Protein 6IFB (pdb70)

Organism: NCBI:txid885318

Secondary structure (P-SEA, 3-state):
ccccccccccccccccccccccbbbbbbbccccccccbbbbbcccbbbbbccccccccccccccbbbbcccccccccbbbbbcccccbbbbbbccccccccccccccbbbbbcccccccccccccc/cccccccccbbbbbccccccccccccccccccccccccccccccccbbbbbcccbbbbbccccccccccccccbbbbcccccccccbbbbbcccccbbbbbcccccccccccccccbbbbbcccccccccccccc

Sequence (261 aa):
EAHTLVTPEGNVIDIQGASQENGANAIIYPRHGGENQLFFIDKQIGWIISVFSRKALTVKENMHHDIVQSDYCCSSLSRQQWIFEDNPDGTTIIRCYENPELVLSVTGNIDKVCLSPFTREAHQLWRIEVPRGSHMSNEAHTLVTPEGNVIDIQGASQENGANAIIYPRHGGENQLFFIDKQIGWIISVFSRKALTVKENMHDIVQSDYCCSLSSRQQWIFEDNPDGTTIIRCYENPELVLSVTGNIDKVCLSPFTREAHQLWRIE

Nearest PDB structures (foldseek):
  6ifb-assembly1_B  TM=1.007E+00  e=1.413E-26  Entamoeba histolytica HM-1:IMSS
  6ifa-assembly2_C  TM=9.930E-01  e=2.334E-23  Entamoeba histolytica HM-1:IMSS
  2vse-assembly2_B  TM=8.847E-01  e=8.805E-08  Lysinibacillus sphaericus
  1ups-assembly1_A  TM=7.707E-01  e=8.500E-05  Clostridium perfringens
  1ups-assembly2_B  TM=7.796E-01  e=3.823E-04  Clostridium perfringens

B-factor: mean 19.76, std 10.09, range [10.48, 216.44]

Radius of gyration: 20.04 Å; Cα contacts (8 Å, |Δi|>4): 696; chains: 2; bounding box: 43×35×60 Å

Foldseek 3Di:
DWWFKAAPVGWTFFFPPLDLDWPTFTFTGHDDPPQRRIWDADPVLAWTARRSNRFTFFAPPVQWTTHTHHDDSDLRGGWDWDADPVQWTQTARSVGRLWTWAHPDPGTGIITDGDPVDRRRTIHID/DDDDDPFDPDWKFKAAPVGWTFFFPPLDLDAPGFTFTGHDDPDQRRTWGAGVVFAWTARRSNRFTFFAPPVQWTTHTHHDDSDLRGGWDWDADPVQWTQTARSVGRQWTWFAPDDGTGIITDGDPVPRRRTIHID

Solvent-accessible surface area: 11713 Å² total; per-residue (Å²): 108,6,51,0,0,10,6,75,99,34,22,0,0,4,0,80,75,43,25,99,128,81,42,15,51,1,27,5,100,80,100,108,23,29,47,13,0,0,0,16,32,20,127,109,53,7,15,0,1,1,1,79,8,18,32,0,0,7,0,90,142,89,47,81,57,4,8,0,31,63,6,55,40,66,36,48,1,30,10,72,27,68,87,40,150,93,44,13,7,7,0,43,0,126,92,58,58,128,29,0,0,4,25,68,26,89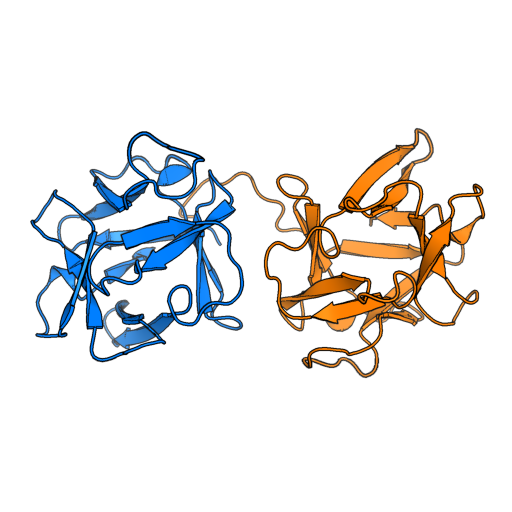,126,69,92,4,3,4,29,84,59,97,173,74,54,13,5,46,1,95,47,73,96,85,42,67,34,53,39,5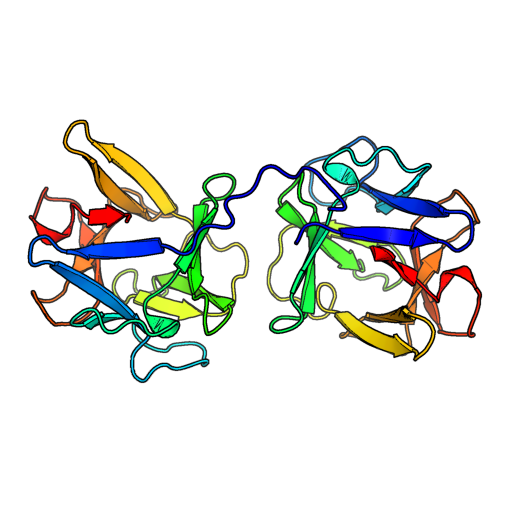1,98,106,42,26,12,0,12,4,78,90,34,23,0,0,4,1,80,74,43,25,78,118,81,44,15,45,0,27,5,104,80,124,105,63,23,86,12,1,44,2,50,9,3,123,116,66,5,11,0,10,1,18,66,5,60,35,0,2,6,0,95,132,90,42,80,55,3,9,0,30,59,10,30,36,61,42,28,1,25,10,74,28,69,92,36,149,91,46,12,6,2,0,43,0,125,89,58,54,129,30,0,0,4,23,67,25,80,126,68,93,3,3,4,29,85,44,102,167,76,54,13,4,42,1,95,45,107

Structure (mmCIF, N/CA/C/O backbone):
data_6IFB
#
_entry.id   6IFB
#
_cell.length_a   57.194
_cell.length_b   62.377
_cell.length_c   67.410
_cell.angle_alpha   90.000
_cell.angle_beta   90.000
_cell.angle_gamma   90.000
#
_symmetry.space_group_name_H-M   'P 21 21 21'
#
loop_
_entity.id
_entity.type
_entity.pdbx_description
1 polymer lectin
2 non-polymer beta-L-rhamnopyranose
3 non-polymer GLYCEROL
4 non-polymer 'ISOPROPYL ALCOHOL'
5 water water
#
loop_
_atom_site.group_PDB
_atom_site.id
_atom_site.type_symbol
_atom_site.label_atom_id
_atom_site.label_alt_id
_atom_site.label_comp_id
_atom_site.label_asym_id
_atom_site.label_entity_id
_atom_site.label_seq_id
_atom_site.pdbx_PDB_ins_code
_atom_site.Cartn_x
_atom_site.Cartn_y
_atom_site.Cartn_z
_atom_site.occupancy
_atom_site.B_iso_or_equiv
_atom_site.auth_seq_id
_atom_site.auth_comp_id
_atom_site.auth_asym_id
_atom_site.auth_atom_id
_atom_site.pdbx_PDB_model_num
ATOM 1 N N . GLU A 1 10 ? 1.640 -2.900 12.497 1.00 43.32 4 GLU A N 1
ATOM 2 C CA . GLU A 1 10 ? 2.174 -4.211 12.066 1.00 40.37 4 GLU A CA 1
ATOM 3 C C . GLU A 1 10 ? 1.060 -5.253 11.826 1.00 32.93 4 GLU A C 1
ATOM 4 O O . GLU A 1 10 ? 1.369 -6.269 11.294 1.00 33.22 4 GLU A O 1
ATOM 10 N N . ALA A 1 11 ? -0.206 -5.029 12.198 1.00 27.34 5 ALA A N 1
ATOM 11 C CA . ALA A 1 11 ? -1.300 -5.868 11.566 1.00 25.34 5 ALA A CA 1
ATOM 12 C C . ALA A 1 11 ? -1.493 -5.425 10.109 1.00 22.71 5 ALA A C 1
ATOM 13 O O . ALA A 1 11 ? -1.485 -4.227 9.808 1.00 23.79 5 ALA A O 1
ATOM 15 N N . HIS A 1 12 ? -1.783 -6.390 9.217 1.00 18.89 6 HIS A N 1
ATOM 16 C CA . HIS A 1 12 ? -2.037 -6.131 7.811 1.00 18.72 6 HIS A CA 1
ATOM 17 C C . HIS A 1 12 ? -3.328 -6.814 7.332 1.00 16.88 6 HIS A C 1
ATOM 18 O O . HIS A 1 12 ? -3.688 -7.855 7.859 1.00 17.56 6 HIS A O 1
ATOM 25 N N . THR A 1 13 ? -3.905 -6.251 6.280 1.00 15.90 7 THR A N 1
ATOM 26 C CA . THR A 1 13 ? -4.877 -6.948 5.468 1.00 15.59 7 THR A CA 1
ATOM 27 C C . THR A 1 13 ? -4.155 -7.434 4.219 1.00 15.52 7 THR A C 1
ATOM 28 O O . THR A 1 13 ? -3.174 -6.848 3.747 1.00 16.63 7 THR A O 1
ATOM 32 N N . LEU A 1 14 ? -4.649 -8.559 3.676 1.00 14.19 8 LEU A N 1
ATOM 33 C CA . LEU A 1 14 ? -4.218 -9.158 2.460 1.00 12.95 8 LEU A CA 1
ATOM 34 C C . LEU A 1 14 ? -5.295 -8.943 1.413 1.00 12.36 8 LEU A C 1
ATOM 35 O O . LEU A 1 14 ? -6.396 -9.501 1.485 1.00 12.95 8 LEU A O 1
ATOM 40 N N . VAL A 1 15 ? -4.988 -8.023 0.467 1.00 13.00 9 VAL A N 1
ATOM 41 C CA . VAL A 1 15 ? -6.018 -7.378 -0.360 1.00 13.48 9 VAL A CA 1
ATOM 42 C C . VAL A 1 15 ? -5.979 -7.908 -1.788 1.00 12.52 9 VAL A C 1
ATOM 43 O O . VAL A 1 15 ? -4.896 -7.977 -2.423 1.00 13.98 9 VAL A O 1
ATOM 47 N N . THR A 1 16 ? -7.187 -8.160 -2.316 1.00 12.89 10 THR A N 1
ATOM 48 C CA . THR A 1 16 ? -7.373 -8.566 -3.686 1.00 13.84 10 THR A CA 1
ATOM 49 C C . THR A 1 16 ? -7.388 -7.365 -4.624 1.00 13.23 10 THR A C 1
ATOM 50 O O . THR A 1 16 ? -7.534 -6.237 -4.203 1.00 15.21 10 THR A O 1
ATOM 54 N N . PRO A 1 17 ? -7.350 -7.594 -5.943 1.00 15.11 11 PRO A N 1
ATOM 55 C CA . PRO A 1 17 ? -7.413 -6.471 -6.884 1.00 18.38 11 PRO A CA 1
ATOM 56 C C . PRO A 1 17 ? -8.711 -5.666 -6.811 1.00 20.24 11 PRO A C 1
ATOM 57 O O . PRO A 1 17 ? -8.719 -4.483 -7.183 1.00 22.23 11 PRO A O 1
ATOM 61 N N . GLU A 1 18 ? -9.787 -6.293 -6.323 1.00 16.45 12 GLU A N 1
ATOM 62 C CA . GLU A 1 18 ? -11.072 -5.609 -6.173 1.00 17.63 12 GLU A CA 1
ATOM 63 C C . GLU A 1 18 ? -11.190 -4.903 -4.825 1.00 16.43 12 GLU A C 1
ATOM 64 O O . GLU A 1 18 ? -12.210 -4.211 -4.558 1.00 19.44 12 GLU A O 1
ATOM 70 N N . GLY A 1 19 ? -10.193 -5.051 -3.942 1.00 14.71 13 GLY A N 1
ATOM 71 C CA . GLY A 1 19 ? -10.215 -4.367 -2.667 1.00 14.05 13 GLY A CA 1
ATOM 72 C C . GLY A 1 19 ? -10.794 -5.191 -1.516 1.00 14.52 13 GLY A C 1
ATOM 73 O O . GLY A 1 19 ? -10.935 -4.701 -0.416 1.00 17.89 13 GLY A O 1
ATOM 74 N N . ASN A 1 20 ? -11.116 -6.442 -1.791 1.00 13.77 14 ASN A N 1
ATOM 75 C CA . ASN A 1 20 ? -11.582 -7.365 -0.745 1.00 14.40 14 ASN A CA 1
ATOM 76 C C . ASN A 1 20 ? -10.374 -7.991 -0.047 1.00 13.64 14 ASN A C 1
ATOM 77 O O . ASN A 1 20 ? -9.256 -7.840 -0.510 1.00 14.64 14 ASN A O 1
ATOM 82 N N . VAL A 1 21 ? -10.601 -8.705 1.052 1.00 12.80 15 VAL A N 1
ATOM 83 C CA . VAL A 1 21 ? -9.511 -9.210 1.879 1.00 11.35 15 VAL A CA 1
ATOM 84 C C . VAL A 1 21 ? -9.730 -10.666 2.314 1.00 11.97 15 VAL A C 1
ATOM 85 O O . VAL A 1 21 ? -10.845 -11.169 2.382 1.00 12.20 15 VAL A O 1
ATOM 89 N N . ILE A 1 22 ? -8.601 -11.305 2.657 1.00 11.25 16 ILE A N 1
ATOM 90 C CA . ILE A 1 22 ? -8.640 -12.599 3.366 1.00 12.10 16 ILE A CA 1
ATOM 91 C C . ILE A 1 22 ? -9.241 -12.382 4.738 1.00 12.53 16 ILE A C 1
ATOM 92 O O . ILE A 1 22 ? -8.902 -11.443 5.472 1.00 13.45 16 ILE A O 1
ATOM 97 N N . ASP A 1 23 ? -10.184 -13.272 5.060 1.00 12.81 17 ASP A N 1
ATOM 98 C CA . ASP A 1 23 ? -11.063 -13.183 6.207 1.00 12.22 17 ASP A CA 1
ATOM 99 C C . ASP A 1 23 ? -11.224 -14.581 6.784 1.00 11.91 17 ASP A C 1
ATOM 100 O O . ASP A 1 23 ? -11.455 -15.544 6.054 1.00 12.56 17 ASP A O 1
ATOM 105 N N . ILE A 1 24 ? -11.087 -14.714 8.107 1.00 11.85 18 ILE A N 1
ATOM 106 C CA . ILE A 1 24 ? -11.404 -16.005 8.737 1.00 12.49 18 ILE A CA 1
ATOM 107 C C . ILE A 1 24 ? -12.917 -16.074 8.931 1.00 11.93 18 ILE A C 1
ATOM 108 O O . ILE A 1 24 ? -13.482 -15.304 9.714 1.00 13.16 18 ILE A O 1
ATOM 113 N N . GLN A 1 25 ? -13.519 -17.048 8.268 1.00 11.66 19 GLN A N 1
ATOM 114 C CA . GLN A 1 25 ? -14.974 -17.205 8.190 1.00 11.77 19 GLN A CA 1
ATOM 115 C C . GLN A 1 25 ? -15.627 -17.219 9.579 1.00 14.00 19 GLN A C 1
ATOM 116 O O . GLN A 1 25 ? -15.125 -17.915 10.463 1.00 13.56 19 GLN A O 1
ATOM 122 N N . GLY A 1 26 ? -16.743 -16.508 9.709 1.00 14.18 20 GLY A N 1
ATOM 123 C CA . GLY A 1 26 ? -17.461 -16.446 10.975 1.00 15.88 20 GLY A CA 1
ATOM 124 C C . GLY A 1 26 ? -16.705 -15.747 12.085 1.00 15.79 20 GLY A C 1
ATOM 125 O O . GLY A 1 26 ? -17.088 -15.919 13.283 1.00 17.38 20 GLY A O 1
ATOM 126 N N . ALA A 1 27 ? -15.621 -15.021 11.811 1.00 15.06 21 ALA A N 1
ATOM 127 C CA . ALA A 1 27 ? -14.695 -14.562 12.822 1.00 15.17 21 ALA A CA 1
ATOM 128 C C . ALA A 1 27 ? -14.360 -15.713 13.779 1.00 16.54 21 ALA A C 1
ATOM 129 O O . ALA A 1 27 ? -14.232 -15.551 15.013 1.00 17.01 21 ALA A O 1
ATOM 131 N N . SER A 1 28 ? -14.164 -16.898 13.245 1.00 14.95 22 SER A N 1
ATOM 132 C CA . SER A 1 28 ? -13.902 -18.062 14.082 1.00 15.23 22 SER A CA 1
ATOM 133 C C . SER A 1 28 ? -12.546 -17.970 14.769 1.00 15.91 22 SER A C 1
ATOM 134 O O . SER A 1 28 ? -11.551 -17.456 14.263 1.00 15.16 22 SER A O 1
ATOM 137 N N . GLN A 1 29 ? -12.490 -18.569 15.973 1.00 14.36 23 GLN A N 1
ATOM 138 C CA . GLN A 1 29 ? -11.258 -18.776 16.690 1.00 15.33 23 GLN A CA 1
ATOM 139 C C . GLN A 1 29 ? -10.899 -20.261 16.757 1.00 16.49 23 GLN A C 1
ATOM 140 O O . GLN A 1 29 ? -9.971 -20.622 17.493 1.00 19.50 23 GLN A O 1
ATOM 146 N N . GLU A 1 30 ? -11.530 -21.127 15.965 1.00 15.70 24 GLU A N 1
ATOM 147 C CA . GLU A 1 30 ? -11.312 -22.545 15.997 1.00 17.65 24 GLU A CA 1
ATOM 148 C C . GLU A 1 30 ? -10.283 -22.975 14.947 1.00 18.12 24 GLU A C 1
ATOM 149 O O . GLU A 1 30 ? -10.223 -22.455 13.840 1.00 14.63 24 GLU A O 1
ATOM 155 N N . ASN A 1 31 ? -9.527 -24.021 15.270 1.00 16.37 25 ASN A N 1
ATOM 156 C CA . ASN A 1 31 ? -8.740 -24.746 14.321 1.00 16.69 25 ASN A CA 1
ATOM 157 C C . ASN A 1 31 ? -9.645 -25.246 13.195 1.00 16.32 25 ASN A C 1
ATOM 158 O O . ASN A 1 31 ? -10.758 -25.745 13.409 1.00 17.26 25 ASN A O 1
ATOM 163 N N . GLY A 1 32 ? -9.187 -25.073 11.946 1.00 14.93 26 GLY A N 1
ATOM 164 C CA . GLY A 1 32 ? -9.844 -25.595 10.809 1.00 16.10 26 GLY A CA 1
ATOM 165 C C . GLY A 1 32 ? -10.809 -24.621 10.148 1.00 16.55 26 GLY A C 1
ATOM 166 O O . GLY A 1 32 ? -11.390 -24.977 9.070 1.00 16.96 26 GLY A O 1
ATOM 167 N N . ALA A 1 33 ? -10.999 -23.438 10.727 1.00 14.37 27 ALA A N 1
ATOM 168 C CA . ALA A 1 33 ? -11.896 -22.451 10.112 1.00 13.86 27 ALA A CA 1
ATOM 169 C C . ALA A 1 33 ? -11.361 -22.035 8.735 1.00 13.23 27 ALA A C 1
ATOM 170 O O . ALA A 1 33 ? -10.157 -21.805 8.578 1.00 13.05 27 ALA A O 1
ATOM 172 N N . ASN A 1 34 ? -12.292 -21.850 7.792 1.00 12.49 28 ASN A N 1
ATOM 173 C CA . ASN A 1 34 ? -11.903 -21.454 6.451 1.00 13.28 28 ASN A CA 1
ATOM 174 C C . ASN A 1 34 ? -11.395 -20.007 6.367 1.00 12.84 28 ASN A C 1
ATOM 175 O O . ASN A 1 34 ? -11.881 -19.100 7.048 1.00 13.08 28 ASN A O 1
ATOM 180 N N . ALA A 1 35 ? -10.442 -19.829 5.455 1.00 11.92 29 ALA A N 1
ATOM 181 C CA . ALA A 1 35 ? -10.072 -18.487 4.962 1.00 12.56 29 ALA A CA 1
ATOM 182 C C . ALA A 1 35 ? -10.900 -18.202 3.700 1.00 11.43 29 ALA A C 1
ATOM 183 O O . ALA A 1 35 ? -10.873 -19.005 2.764 1.00 12.97 29 ALA A O 1
ATOM 185 N N . ILE A 1 36 ? -11.601 -17.076 3.722 1.00 12.52 30 ILE A N 1
ATOM 186 C CA . ILE A 1 36 ? -12.490 -16.677 2.626 1.00 11.64 30 ILE A CA 1
ATOM 187 C C . ILE A 1 36 ? -12.160 -15.250 2.202 1.00 11.39 30 ILE A C 1
ATOM 188 O O . ILE A 1 36 ? -11.369 -14.560 2.883 1.00 13.37 30 ILE A O 1
ATOM 193 N N . ILE A 1 37 ? -12.733 -14.844 1.061 1.00 12.54 31 ILE A N 1
ATOM 194 C CA . ILE A 1 37 ? -12.645 -13.464 0.606 1.00 12.77 31 ILE A CA 1
ATOM 195 C C . ILE A 1 37 ? -13.868 -12.709 1.081 1.00 12.91 31 ILE A C 1
ATOM 196 O O . ILE A 1 37 ? -14.987 -13.210 1.008 1.00 14.56 31 ILE A O 1
ATOM 201 N N . TYR A 1 38 ? -13.668 -11.495 1.581 1.00 12.27 32 TYR A N 1
ATOM 202 C CA . TYR A 1 38 ? -14.763 -10.757 2.177 1.00 12.85 32 TYR A CA 1
ATOM 203 C C . TYR A 1 38 ? -14.525 -9.270 2.015 1.00 13.16 32 TYR A C 1
ATOM 204 O O . TYR A 1 38 ? -13.378 -8.810 2.029 1.00 12.90 32 TYR A O 1
ATOM 213 N N . PRO A 1 39 ? -15.566 -8.449 1.822 1.00 13.30 33 PRO A N 1
ATOM 214 C CA . PRO A 1 39 ? -15.382 -6.993 1.829 1.00 13.91 33 PRO A CA 1
ATOM 215 C C . PRO A 1 39 ? -14.698 -6.527 3.096 1.00 14.53 33 PRO A C 1
ATOM 216 O O . PRO A 1 39 ? -14.872 -7.059 4.182 1.00 14.23 33 PRO A O 1
ATOM 220 N N . ARG A 1 40 ? -13.846 -5.536 2.904 1.00 15.49 34 ARG A N 1
ATOM 221 C CA . ARG A 1 40 ? -12.972 -5.107 3.941 1.00 16.35 34 ARG A CA 1
ATOM 222 C C . ARG A 1 40 ? -13.722 -4.309 5.008 1.00 17.58 34 ARG A C 1
ATOM 223 O O . ARG A 1 40 ? -14.443 -3.331 4.736 1.00 18.86 34 ARG A O 1
ATOM 231 N N . HIS A 1 41 ? -13.623 -4.746 6.265 1.00 16.19 35 HIS A N 1
ATOM 232 C CA . HIS A 1 41 ? -14.146 -4.040 7.419 1.00 18.63 35 HIS A CA 1
ATOM 233 C C . HIS A 1 41 ? -13.054 -3.821 8.473 1.00 18.92 35 HIS A C 1
ATOM 234 O O . HIS A 1 41 ? -13.292 -3.036 9.364 1.00 20.85 35 HIS A O 1
ATOM 241 N N . GLY A 1 42 ? -11.907 -4.489 8.378 1.00 18.98 36 GLY A N 1
ATOM 242 C CA . GLY A 1 42 ? -10.796 -4.261 9.326 1.00 19.53 36 GLY A CA 1
ATOM 243 C C . GLY A 1 42 ? -11.032 -4.877 10.720 1.00 20.98 36 GLY A C 1
ATOM 244 O O . GLY A 1 42 ? -10.202 -4.617 11.620 1.00 21.06 36 GLY A O 1
ATOM 245 N N . GLY A 1 43 ? -12.131 -5.623 10.952 1.00 18.09 37 GLY A N 1
ATOM 246 C CA . GLY A 1 43 ? -12.282 -6.490 12.139 1.00 17.29 37 GLY A CA 1
ATOM 247 C C . GLY A 1 43 ? -11.051 -7.355 12.292 1.00 16.31 37 GLY A C 1
ATOM 248 O O . GLY A 1 43 ? -10.335 -7.636 11.327 1.00 16.80 37 GLY A O 1
ATOM 249 N N . GLU A 1 44 ? -10.820 -7.851 13.516 1.00 17.00 38 GLU A N 1
ATOM 250 C CA . GLU A 1 44 ? -9.538 -8.522 13.770 1.00 16.59 38 GLU A CA 1
ATOM 251 C C . GLU A 1 44 ? -9.417 -9.885 13.048 1.00 15.15 38 GLU A C 1
ATOM 252 O O . GLU A 1 44 ? -8.304 -10.386 12.900 1.00 15.73 38 GLU A O 1
ATOM 258 N N . ASN A 1 45 ? -10.512 -10.465 12.554 1.00 14.05 39 ASN A N 1
ATOM 259 C CA . ASN A 1 45 ? -10.451 -11.684 11.759 1.00 14.15 39 ASN A CA 1
ATOM 260 C C . ASN A 1 45 ? -10.085 -11.391 10.297 1.00 13.57 39 ASN A C 1
ATOM 261 O O . ASN A 1 45 ? -10.059 -12.354 9.512 1.00 13.48 39 ASN A O 1
ATOM 266 N N . GLN A 1 46 ? -9.840 -10.125 9.941 1.00 12.64 40 GLN A N 1
ATOM 267 C CA . GLN A 1 46 ? -9.296 -9.752 8.657 1.00 13.67 40 GLN A CA 1
ATOM 268 C C . GLN A 1 46 ? -7.854 -9.257 8.755 1.00 13.90 40 GLN A C 1
ATOM 269 O O . GLN A 1 46 ? -7.299 -8.775 7.754 1.00 14.94 40 GLN A O 1
ATOM 275 N N . LEU A 1 47 ? -7.338 -9.206 9.987 1.00 13.50 41 LEU A N 1
ATOM 276 C CA . LEU A 1 47 ? -5.992 -8.644 10.220 1.00 14.72 41 LEU A CA 1
ATOM 277 C C . LEU A 1 47 ? -5.025 -9.786 10.496 1.00 12.94 41 LEU A C 1
ATOM 278 O O . LEU A 1 47 ? -5.396 -10.758 11.218 1.00 14.72 41 LEU A O 1
ATOM 283 N N . PHE A 1 48 ? -3.814 -9.655 9.975 1.00 14.62 42 PHE A N 1
ATOM 284 C CA . PHE A 1 48 ? -2.804 -10.688 10.104 1.00 14.07 42 PHE A CA 1
ATOM 285 C C . PHE A 1 48 ? -1.454 -10.054 10.434 1.00 15.79 42 PHE A C 1
ATOM 286 O O . PHE A 1 48 ? -1.075 -9.078 9.798 1.00 16.89 42 PHE A O 1
ATOM 294 N N . PHE A 1 49 ? -0.741 -10.694 11.343 1.00 14.65 43 PHE A N 1
ATOM 295 C CA . PHE A 1 49 ? 0.670 -10.405 11.572 1.00 16.14 43 PHE A CA 1
ATOM 296 C C . PHE A 1 49 ? 1.477 -11.198 10.562 1.00 16.82 43 PHE A C 1
ATOM 297 O O . PHE A 1 49 ? 1.248 -12.408 10.384 1.00 16.28 43 PHE A O 1
ATOM 305 N N . ILE A 1 50 ? 2.397 -10.533 9.880 1.00 16.12 44 ILE A N 1
ATOM 306 C CA . ILE A 1 50 ? 3.284 -11.213 8.983 1.00 18.16 44 ILE A CA 1
ATOM 307 C C . ILE A 1 50 ? 4.711 -10.993 9.471 1.00 19.43 44 ILE A C 1
ATOM 308 O O . ILE A 1 50 ? 5.096 -9.851 9.750 1.00 21.90 44 ILE A O 1
ATOM 313 N N . ASP A 1 51 ? 5.456 -12.077 9.564 1.00 17.46 45 ASP A N 1
ATOM 314 C CA . ASP A 1 51 ? 6.819 -11.955 10.029 1.00 17.80 45 ASP A CA 1
ATOM 315 C C . ASP A 1 51 ? 7.707 -12.649 9.010 1.00 18.45 45 ASP A C 1
ATOM 316 O O . ASP A 1 51 ? 7.583 -13.849 8.807 1.00 18.60 45 ASP A O 1
ATOM 321 N N . LYS A 1 52 ? 8.562 -11.855 8.376 1.00 16.27 46 LYS A N 1
ATOM 322 C CA . LYS A 1 52 ? 9.375 -12.421 7.338 1.00 19.93 46 LYS A CA 1
ATOM 323 C C . LYS A 1 52 ? 10.675 -12.984 7.866 1.00 19.39 46 LYS A C 1
ATOM 324 O O . LYS A 1 52 ? 11.416 -13.531 7.041 1.00 20.28 46 LYS A O 1
ATOM 330 N N . GLN A 1 53 ? 10.917 -12.954 9.172 1.00 18.32 47 GLN A N 1
ATOM 331 C CA . GLN A 1 53 ? 12.067 -13.682 9.709 1.00 21.50 47 GLN A CA 1
ATOM 332 C C . GLN A 1 53 ? 11.723 -15.154 9.767 1.00 26.19 47 GLN A C 1
ATOM 333 O O . GLN A 1 53 ? 12.580 -16.007 9.419 1.00 25.70 47 GLN A O 1
ATOM 339 N N . ILE A 1 54 ? 10.458 -15.446 10.123 1.00 26.72 48 ILE A N 1
ATOM 340 C CA . ILE A 1 54 ? 9.922 -16.782 10.378 1.00 28.89 48 ILE A CA 1
ATOM 341 C C . ILE A 1 54 ? 9.161 -17.282 9.137 1.00 27.64 48 ILE A C 1
ATOM 342 O O . ILE A 1 54 ? 9.328 -18.437 8.657 1.00 27.64 48 ILE A O 1
ATOM 347 N N . GLY A 1 55 ? 8.291 -16.434 8.589 1.00 19.71 49 GLY A N 1
ATOM 348 C CA . GLY A 1 55 ? 7.523 -16.790 7.407 1.00 17.96 49 GLY A CA 1
ATOM 349 C C . GLY A 1 55 ? 6.059 -17.118 7.724 1.00 15.95 49 GLY A C 1
ATOM 350 O O . GLY A 1 55 ? 5.380 -17.675 6.913 1.00 15.81 49 GLY A O 1
ATOM 351 N N . TRP A 1 56 ? 5.543 -16.695 8.864 1.00 14.25 50 TRP A N 1
ATOM 352 C CA . TRP A 1 56 ? 4.164 -17.007 9.246 1.00 14.01 50 TRP A CA 1
ATOM 353 C C . TRP A 1 56 ? 3.203 -15.875 8.868 1.00 13.09 50 TRP A C 1
ATOM 354 O O . TRP A 1 56 ? 3.598 -14.685 8.663 1.00 12.53 50 TRP A O 1
ATOM 365 N N . ILE A 1 57 ? 1.907 -16.214 8.801 1.00 13.17 51 ILE A N 1
ATOM 366 C CA . ILE A 1 57 ? 0.793 -15.300 8.627 1.00 13.08 51 ILE A CA 1
ATOM 367 C C . ILE A 1 57 ? -0.223 -15.642 9.732 1.00 12.48 51 ILE A C 1
ATOM 368 O O . ILE A 1 57 ? -0.846 -16.678 9.643 1.00 14.16 51 ILE A O 1
ATOM 373 N N . ILE A 1 58 ? -0.314 -14.829 10.793 1.00 12.92 52 ILE A N 1
ATOM 374 C CA . ILE A 1 58 ? -1.078 -15.175 11.958 1.00 13.65 52 ILE A CA 1
ATOM 375 C C . ILE A 1 58 ? -2.294 -14.267 12.074 1.00 13.71 52 ILE A C 1
ATOM 376 O O . ILE A 1 58 ? -2.160 -13.016 12.045 1.00 14.80 52 ILE A O 1
ATOM 381 N N . SER A 1 59 ? -3.487 -14.855 12.226 1.00 13.49 53 SER A N 1
ATOM 382 C CA . SER A 1 59 ? -4.697 -14.083 12.453 1.00 12.60 53 SER A CA 1
ATOM 383 C C . SER A 1 59 ? -4.604 -13.307 13.752 1.00 13.57 53 SER A C 1
ATOM 384 O O . SER A 1 59 ? -4.354 -13.908 14.789 1.00 14.93 53 SER A O 1
ATOM 387 N N . VAL A 1 60 ? -4.897 -12.011 13.727 1.00 14.16 54 VAL A N 1
ATOM 388 C CA . VAL A 1 60 ? -4.912 -11.236 14.974 1.00 14.57 54 VAL A CA 1
ATOM 389 C C . VAL A 1 60 ? -5.992 -11.783 15.914 1.00 16.02 54 VAL A C 1
ATOM 390 O O . VAL A 1 60 ? -5.778 -12.024 17.133 1.00 17.30 54 VAL A O 1
ATOM 394 N N . PHE A 1 61 ? -7.200 -11.995 15.404 1.00 15.24 55 PHE A N 1
ATOM 395 C CA . PHE A 1 61 ? -8.309 -12.375 16.283 1.00 15.63 55 PHE A CA 1
ATOM 396 C C . PHE A 1 61 ? -8.077 -13.707 16.973 1.00 16.31 55 PHE A C 1
ATOM 397 O O . PHE A 1 61 ? -8.424 -13.848 18.198 1.00 18.78 55 PHE A O 1
ATOM 405 N N . SER A 1 62 ? -7.618 -14.738 16.246 1.00 15.65 56 SER A N 1
ATOM 406 C CA . SER A 1 62 ? -7.519 -16.074 16.774 1.00 14.94 56 SER A CA 1
ATOM 407 C C . SER A 1 62 ? -6.113 -16.456 17.255 1.00 14.51 56 SER A C 1
ATOM 408 O O . SER A 1 62 ? -5.944 -17.443 17.974 1.00 16.57 56 SER A O 1
ATOM 411 N N . ARG A 1 63 ? -5.125 -15.733 16.770 1.00 14.30 57 ARG A N 1
ATOM 412 C CA . ARG A 1 63 ? -3.721 -15.993 16.958 1.00 14.94 57 ARG A CA 1
ATOM 413 C C . ARG A 1 63 ? -3.325 -17.328 16.329 1.00 15.76 57 ARG A C 1
ATOM 414 O O . ARG A 1 63 ? -2.209 -17.849 16.635 1.00 17.94 57 ARG A O 1
ATOM 422 N N . LYS A 1 64 ? -4.106 -17.822 15.349 1.00 13.51 58 LYS A N 1
ATOM 423 C CA . LYS A 1 64 ? -3.812 -19.041 14.637 1.00 13.46 58 LYS A CA 1
ATOM 424 C C . LYS A 1 64 ? -3.254 -18.707 13.241 1.00 13.41 58 LYS A C 1
ATOM 425 O O . LYS A 1 64 ? -3.465 -17.597 12.725 1.00 14.86 58 LYS A O 1
ATOM 431 N N . ALA A 1 65 ? -2.422 -19.595 12.695 1.00 13.42 59 ALA A N 1
ATOM 432 C CA . ALA A 1 65 ? -1.687 -19.386 11.455 1.00 13.23 59 ALA A CA 1
ATOM 433 C C . ALA A 1 65 ? -2.513 -19.802 10.242 1.00 13.21 59 ALA A C 1
ATOM 434 O O . ALA A 1 65 ? -3.213 -20.829 10.240 1.00 12.80 59 ALA A O 1
ATOM 436 N N . LEU A 1 66 ? -2.369 -19.010 9.174 1.00 12.21 60 LEU A N 1
ATOM 437 C CA . LEU A 1 66 ? -2.841 -19.483 7.875 1.00 13.63 60 LEU A CA 1
ATOM 438 C C . LEU A 1 66 ? -2.065 -20.753 7.510 1.00 13.16 60 LEU A C 1
ATOM 439 O O . LEU A 1 66 ? -0.840 -20.748 7.527 1.00 13.33 60 LEU A O 1
ATOM 444 N N . THR A 1 67 ? -2.822 -21.784 7.147 1.00 12.89 61 THR A N 1
ATOM 445 C CA . THR A 1 67 ? -2.371 -23.159 7.015 1.00 13.23 61 THR A CA 1
ATOM 446 C C . THR A 1 67 ? -2.960 -23.772 5.740 1.00 14.02 61 THR A C 1
ATOM 447 O O . THR A 1 67 ? -4.166 -23.752 5.584 1.00 13.92 61 THR A O 1
ATOM 451 N N . VAL A 1 68 ? -2.146 -24.430 4.948 1.00 13.69 62 VAL A N 1
ATOM 452 C CA . VAL A 1 68 ? -2.627 -25.274 3.884 1.00 14.14 62 VAL A CA 1
ATOM 453 C C . VAL A 1 68 ? -2.906 -26.643 4.506 1.00 12.97 62 VAL A C 1
ATOM 454 O O . VAL A 1 68 ? -2.050 -27.175 5.195 1.00 14.09 62 VAL A O 1
ATOM 458 N N . LYS A 1 69 ? -4.111 -27.176 4.248 1.00 13.54 63 LYS A N 1
ATOM 459 C CA . LYS A 1 69 ? -4.406 -28.563 4.642 1.00 13.48 63 LYS A CA 1
ATOM 460 C C . LYS A 1 69 ? -3.483 -29.555 3.938 1.00 14.64 63 LYS A C 1
ATOM 461 O O . LYS A 1 69 ? -2.855 -29.285 2.929 1.00 14.32 63 LYS A O 1
ATOM 467 N N . GLU A 1 70 ? -3.468 -30.793 4.442 1.00 15.71 64 GLU A N 1
ATOM 468 C CA . GLU A 1 70 ? -2.684 -31.856 3.843 1.00 18.01 64 GLU A CA 1
ATOM 469 C C . GLU A 1 70 ? -3.083 -32.117 2.391 1.00 16.45 64 GLU A C 1
ATOM 470 O O . GLU A 1 70 ? -2.254 -32.595 1.660 1.00 18.17 64 GLU A O 1
ATOM 476 N N . ASN A 1 71 ? -4.316 -31.745 1.977 1.00 17.23 65 ASN A N 1
ATOM 477 C CA . ASN A 1 71 ? -4.744 -31.906 0.611 1.00 17.49 65 ASN A CA 1
ATOM 478 C C . ASN A 1 71 ? -4.075 -30.907 -0.357 1.00 16.31 65 ASN A C 1
ATOM 479 O O . ASN A 1 71 ? -4.233 -31.023 -1.589 1.00 17.41 65 ASN A O 1
ATOM 484 N N . MET A 1 72 ? -3.309 -29.928 0.197 1.00 14.62 66 MET A N 1
ATOM 485 C CA . MET A 1 72 ? -2.481 -28.992 -0.574 1.00 15.24 66 MET A CA 1
ATOM 486 C C . MET A 1 72 ? -3.348 -28.058 -1.428 1.00 15.82 66 MET A C 1
ATOM 487 O O . MET A 1 72 ? -2.835 -27.432 -2.354 1.00 16.67 66 MET A O 1
ATOM 492 N N . HIS A 1 73 ? -4.638 -27.871 -1.096 1.00 14.13 67 HIS A N 1
ATOM 493 C CA A HIS A 1 73 ? -5.531 -26.944 -1.776 0.50 15.11 67 HIS A CA 1
ATOM 494 C CA B HIS A 1 73 ? -5.442 -26.888 -1.765 0.50 15.57 67 HIS A CA 1
ATOM 495 C C . HIS A 1 73 ? -6.267 -26.032 -0.795 1.00 13.79 67 HIS A C 1
ATOM 496 O O . HIS A 1 73 ? -6.411 -24.833 -1.055 1.00 15.52 67 HIS A O 1
ATOM 509 N N . ASP A 1 74 ? -6.838 -26.580 0.291 1.00 14.52 68 ASP A N 1
ATOM 510 C CA . ASP A 1 74 ? -7.717 -25.815 1.153 1.00 15.20 68 ASP A CA 1
ATOM 511 C C . ASP A 1 74 ? -6.865 -25.010 2.152 1.00 13.54 68 ASP A C 1
ATOM 512 O O . ASP A 1 74 ? -5.832 -25.501 2.591 1.00 15.58 68 ASP A O 1
ATOM 517 N N . ILE A 1 75 ? -7.277 -23.778 2.388 1.00 13.88 69 ILE A N 1
ATOM 518 C CA . ILE A 1 75 ? -6.603 -22.864 3.323 1.00 13.70 69 ILE A CA 1
ATOM 519 C C . ILE A 1 75 ? -7.539 -22.639 4.520 1.00 13.88 69 ILE A C 1
ATOM 520 O O . ILE A 1 75 ? -8.702 -22.201 4.370 1.00 14.84 69 ILE A O 1
ATOM 525 N N . VAL A 1 76 ? -6.983 -22.876 5.706 1.00 13.04 70 VAL A N 1
ATOM 526 C CA . VAL A 1 76 ? -7.660 -22.715 6.980 1.00 13.00 70 VAL A CA 1
ATOM 527 C C . VAL A 1 76 ? -6.727 -21.993 7.960 1.00 13.69 70 VAL A C 1
ATOM 528 O O . VAL A 1 76 ? -5.583 -21.702 7.665 1.00 14.99 70 VAL A O 1
ATOM 532 N N . GLN A 1 77 ? -7.239 -21.702 9.155 1.00 13.13 71 GLN A N 1
ATOM 533 C CA . GLN A 1 77 ? -6.330 -21.348 10.240 1.00 12.59 71 GLN A CA 1
ATOM 534 C C . GLN A 1 77 ? -6.116 -22.574 11.141 1.00 13.62 71 GLN A C 1
ATOM 535 O O . GLN A 1 77 ? -7.009 -23.372 11.363 1.00 14.06 71 GLN A O 1
ATOM 541 N N . SER A 1 78 ? -4.927 -22.608 11.743 1.00 12.89 72 SER A N 1
ATOM 542 C CA . SER A 1 78 ? -4.604 -23.682 12.728 1.00 13.67 72 SER A CA 1
ATOM 543 C C . SER A 1 78 ? -3.460 -23.182 13.618 1.00 14.14 72 SER A C 1
ATOM 544 O O . SER A 1 78 ? -2.641 -22.427 13.197 1.00 14.17 72 SER A O 1
ATOM 547 N N . ASP A 1 79 ? -3.382 -23.723 14.855 1.00 15.44 73 ASP A N 1
ATOM 548 C CA . ASP A 1 79 ? -2.298 -23.382 15.746 1.00 16.18 73 ASP A CA 1
ATOM 549 C C . ASP A 1 79 ? -0.979 -23.507 14.990 1.00 13.44 73 ASP A C 1
ATOM 550 O O . ASP A 1 79 ? -0.740 -24.518 14.339 1.00 14.30 73 ASP A O 1
ATOM 555 N N . TYR A 1 80 ? -0.108 -22.515 15.164 1.00 13.95 74 TYR A N 1
ATOM 556 C CA . TYR A 1 80 ? 1.165 -22.532 14.522 1.00 14.07 74 TYR A CA 1
ATOM 557 C C . TYR A 1 80 ? 2.069 -23.565 15.165 1.00 15.18 74 TYR A C 1
ATOM 558 O O . TYR A 1 80 ? 2.437 -23.410 16.347 1.00 14.20 74 TYR A O 1
ATOM 567 N N . CYS A 1 81 ? 2.560 -24.516 14.374 1.00 14.60 75 CYS A N 1
ATOM 568 C CA A CYS A 1 81 ? 3.517 -25.452 14.989 0.30 16.55 75 CYS A CA 1
ATOM 569 C CA B CYS A 1 81 ? 3.385 -25.606 14.856 0.70 15.92 75 CYS A CA 1
ATOM 570 C C . CYS A 1 81 ? 4.668 -25.702 14.032 1.00 14.93 75 CYS A C 1
ATOM 571 O O . CYS A 1 81 ? 5.262 -26.773 13.962 1.00 16.44 75 CYS A O 1
ATOM 576 N N . SER A 1 82 ? 5.062 -24.610 13.370 1.00 16.20 76 SER A N 1
ATOM 577 C CA A SER A 1 82 ? 6.278 -24.552 12.541 0.50 16.01 76 SER A CA 1
ATOM 578 C CA B SER A 1 82 ? 6.283 -24.598 12.575 0.50 16.60 76 SER A CA 1
ATOM 579 C C . SER A 1 82 ? 6.215 -25.628 11.440 1.00 17.65 76 SER A C 1
ATOM 580 O O . SER A 1 82 ? 7.242 -26.177 11.011 1.00 19.19 76 SER A O 1
ATOM 585 N N . LEU A 1 83 ? 5.020 -25.872 10.882 1.00 14.73 77 LEU A N 1
ATOM 586 C CA . LEU A 1 83 ? 4.902 -26.771 9.718 1.00 15.71 77 LEU A CA 1
ATOM 587 C C . LEU A 1 83 ? 5.259 -26.029 8.430 1.00 14.36 77 LEU A C 1
ATOM 588 O O . LEU A 1 83 ? 4.968 -24.848 8.309 1.00 13.60 77 LEU A O 1
ATOM 593 N N . SER A 1 84 ? 5.806 -26.762 7.443 1.00 14.16 78 SER A N 1
ATOM 594 C CA . SER A 1 84 ? 6.104 -26.149 6.113 1.00 13.88 78 SER A CA 1
ATOM 595 C C . SER A 1 84 ? 4.804 -25.648 5.462 1.00 13.86 78 SER A C 1
ATOM 596 O O . SER A 1 84 ? 4.842 -24.682 4.670 1.00 13.58 78 SER A O 1
ATOM 599 N N . ARG A 1 85 ? 3.657 -26.278 5.757 1.00 13.70 79 ARG A N 1
ATOM 600 C CA . ARG A 1 85 ? 2.345 -25.853 5.284 1.00 13.06 79 ARG A CA 1
ATOM 601 C C . ARG A 1 85 ? 1.779 -24.629 6.044 1.00 12.25 79 ARG A C 1
ATOM 602 O O . ARG A 1 85 ? 0.640 -24.201 5.788 1.00 12.92 79 ARG A O 1
ATOM 610 N N . GLN A 1 86 ? 2.557 -24.027 6.937 1.00 11.94 80 GLN A N 1
ATOM 611 C CA . GLN A 1 86 ? 2.237 -22.782 7.650 1.00 12.09 80 GLN A CA 1
ATOM 612 C C . GLN A 1 86 ? 3.292 -21.709 7.420 1.00 12.17 80 GLN A C 1
ATOM 613 O O . GLN A 1 86 ? 3.313 -20.691 8.142 1.00 12.47 80 GLN A O 1
ATOM 619 N N . GLN A 1 87 ? 4.201 -21.930 6.494 1.00 12.03 81 GLN A N 1
ATOM 620 C CA . GLN A 1 87 ? 5.288 -21.026 6.218 1.00 12.37 81 GLN A CA 1
ATOM 621 C C . GLN A 1 87 ? 5.180 -20.579 4.767 1.00 12.61 81 GLN A C 1
ATOM 622 O O . GLN A 1 87 ? 4.830 -21.351 3.883 1.00 11.91 81 GLN A O 1
ATOM 628 N N . TRP A 1 88 ? 5.574 -19.333 4.539 1.00 11.89 82 TRP A N 1
ATOM 629 C CA . TRP A 1 88 ? 5.261 -18.659 3.254 1.00 12.85 82 TRP A CA 1
ATOM 630 C C . TRP A 1 88 ? 6.457 -17.865 2.781 1.00 12.94 82 TRP A C 1
ATOM 631 O O . TRP A 1 88 ? 7.153 -17.244 3.601 1.00 13.90 82 TRP A O 1
ATOM 642 N N . ILE A 1 89 ? 6.646 -17.856 1.468 1.00 11.64 83 ILE A N 1
ATOM 643 C CA . ILE A 1 89 ? 7.627 -17.010 0.757 1.00 13.47 83 ILE A CA 1
ATOM 644 C C . ILE A 1 89 ? 6.831 -15.829 0.241 1.00 15.48 83 ILE A C 1
ATOM 645 O O . ILE A 1 89 ? 5.824 -16.028 -0.551 1.00 13.94 83 ILE A O 1
ATOM 650 N N . PHE A 1 90 ? 7.312 -14.604 0.542 1.00 12.10 84 PHE A N 1
ATOM 651 C CA . PHE A 1 90 ? 6.707 -13.369 0.051 1.00 12.45 84 PHE A CA 1
ATOM 652 C C . PHE A 1 90 ? 7.537 -12.816 -1.103 1.00 12.70 84 PHE A C 1
ATOM 653 O O . PHE A 1 90 ? 8.631 -12.254 -0.833 1.00 14.26 84 PHE A O 1
ATOM 661 N N . GLU A 1 91 ? 7.092 -13.030 -2.329 1.00 12.05 85 GLU A N 1
ATOM 662 C CA . GLU A 1 91 ? 7.804 -12.580 -3.512 1.00 13.74 85 GLU A CA 1
ATOM 663 C C . GLU A 1 91 ? 7.263 -11.209 -3.882 1.00 14.38 85 GLU A C 1
ATOM 664 O O . GLU A 1 91 ? 6.112 -11.101 -4.341 1.00 14.26 85 GLU A O 1
ATOM 670 N N . ASP A 1 92 ? 8.052 -10.195 -3.623 1.00 14.41 86 ASP A N 1
ATOM 671 C CA . ASP A 1 92 ? 7.655 -8.787 -3.719 1.00 15.58 86 ASP A CA 1
ATOM 672 C C . ASP A 1 92 ? 7.965 -8.258 -5.118 1.00 19.41 86 ASP A C 1
ATOM 673 O O . ASP A 1 92 ? 9.127 -8.241 -5.537 1.00 17.73 86 ASP A O 1
ATOM 678 N N . ASN A 1 93 ? 6.923 -7.810 -5.818 1.00 22.86 87 ASN A N 1
ATOM 679 C CA . ASN A 1 93 ? 7.033 -7.122 -7.138 1.00 25.77 87 ASN A CA 1
ATOM 680 C C . ASN A 1 93 ? 7.235 -5.622 -6.938 1.00 26.24 87 ASN A C 1
ATOM 681 O O . ASN A 1 93 ? 6.933 -4.994 -5.917 1.00 27.74 87 ASN A O 1
ATOM 686 N N . PRO A 1 94 ? 7.858 -4.957 -7.939 1.00 35.58 88 PRO A N 1
ATOM 687 C CA . PRO A 1 94 ? 8.212 -3.542 -7.801 1.00 38.39 88 PRO A CA 1
ATOM 688 C C . PRO A 1 94 ? 7.002 -2.584 -7.685 1.00 36.97 88 PRO A C 1
ATOM 689 O O . PRO A 1 94 ? 7.069 -1.576 -6.978 1.00 36.85 88 PRO A O 1
ATOM 693 N N . ASP A 1 95 ? 5.868 -2.983 -8.254 1.00 37.32 89 ASP A N 1
ATOM 694 C CA . ASP A 1 95 ? 4.596 -2.225 -8.143 1.00 36.66 89 ASP A CA 1
ATOM 695 C C . ASP A 1 95 ? 3.818 -2.440 -6.828 1.00 37.68 89 ASP A C 1
ATOM 696 O O . ASP A 1 95 ? 2.736 -1.894 -6.658 1.00 34.54 89 ASP A O 1
ATOM 701 N N . GLY A 1 96 ? 4.349 -3.224 -5.894 1.00 32.39 90 GLY A N 1
ATOM 702 C CA . GLY A 1 96 ? 3.815 -3.284 -4.548 1.00 28.88 90 GLY A CA 1
ATOM 703 C C . GLY A 1 96 ? 2.926 -4.505 -4.342 1.00 21.69 90 GLY A C 1
ATOM 704 O O . GLY A 1 96 ? 2.398 -4.659 -3.292 1.00 27.82 90 GLY A O 1
ATOM 705 N N . THR A 1 97 ? 2.788 -5.317 -5.372 1.00 19.40 91 THR A N 1
ATOM 706 C CA . THR A 1 97 ? 2.074 -6.603 -5.174 1.00 18.74 91 THR A CA 1
ATOM 707 C C . THR A 1 97 ? 3.074 -7.648 -4.694 1.00 17.65 91 THR A C 1
ATOM 708 O O . THR A 1 97 ? 4.295 -7.523 -4.841 1.00 17.94 91 THR A O 1
ATOM 712 N N . THR A 1 98 ? 2.503 -8.714 -4.156 1.00 15.46 92 THR A N 1
ATOM 713 C CA . THR A 1 98 ? 3.289 -9.851 -3.552 1.00 14.14 92 THR A CA 1
ATOM 714 C C . THR A 1 98 ? 2.656 -11.166 -3.934 1.00 14.40 92 THR A C 1
ATOM 715 O O . THR A 1 98 ? 1.400 -11.325 -3.789 1.00 15.07 92 THR A O 1
ATOM 719 N N . ILE A 1 99 ? 3.449 -12.115 -4.402 1.00 13.76 93 ILE A N 1
ATOM 720 C CA . ILE A 1 99 ? 3.050 -13.503 -4.629 1.00 13.69 93 ILE A CA 1
ATOM 721 C C . ILE A 1 99 ? 3.350 -14.265 -3.345 1.00 12.81 93 ILE A C 1
ATOM 722 O O . ILE A 1 99 ? 4.476 -14.174 -2.879 1.00 14.11 93 ILE A O 1
ATOM 727 N N . ILE A 1 100 ? 2.357 -14.935 -2.767 1.00 11.58 94 ILE A N 1
ATOM 728 C CA . ILE A 1 100 ? 2.521 -15.572 -1.449 1.00 11.80 94 ILE A CA 1
ATOM 729 C C . ILE A 1 100 ? 2.554 -17.093 -1.671 1.00 12.19 94 ILE A C 1
ATOM 730 O O . ILE A 1 100 ? 1.527 -17.750 -1.964 1.00 12.57 94 ILE A O 1
ATOM 735 N N . ARG A 1 101 ? 3.758 -17.649 -1.585 1.00 10.98 95 ARG A N 1
ATOM 736 C CA . ARG A 1 101 ? 3.989 -19.000 -2.007 1.00 11.51 95 ARG A CA 1
ATOM 737 C C . ARG A 1 101 ? 4.162 -19.953 -0.829 1.00 13.03 95 ARG A C 1
ATOM 738 O O . ARG A 1 101 ? 4.785 -19.640 0.166 1.00 12.82 95 ARG A O 1
ATOM 746 N N . CYS A 1 102 ? 3.576 -21.137 -0.953 1.00 12.30 96 CYS A N 1
ATOM 747 C CA . CYS A 1 102 ? 3.626 -22.154 0.152 1.00 12.44 96 CYS A CA 1
ATOM 748 C C . CYS A 1 102 ? 5.046 -22.756 0.252 1.00 11.58 96 CYS A C 1
ATOM 749 O O . CYS A 1 102 ? 5.538 -23.256 -0.734 1.00 12.30 96 CYS A O 1
ATOM 752 N N . TYR A 1 103 ? 5.653 -22.677 1.421 1.00 11.89 97 TYR A N 1
ATOM 753 C CA . TYR A 1 103 ? 7.037 -23.180 1.562 1.00 12.59 97 TYR A CA 1
ATOM 754 C C . TYR A 1 103 ? 7.121 -24.667 1.187 1.00 13.75 97 TYR A C 1
ATOM 755 O O . TYR A 1 103 ? 8.108 -25.132 0.636 1.00 14.16 97 TYR A O 1
ATOM 764 N N . GLU A 1 104 ? 6.099 -25.439 1.556 1.00 13.41 98 GLU A N 1
ATOM 765 C CA . GLU A 1 104 ? 6.096 -26.873 1.299 1.00 15.82 98 GLU A CA 1
ATOM 766 C C . GLU A 1 104 ? 6.143 -27.182 -0.196 1.00 17.26 98 GLU A C 1
ATOM 767 O O . GLU A 1 104 ? 6.724 -28.150 -0.612 1.00 18.26 98 GLU A O 1
ATOM 773 N N . ASN A 1 105 ? 5.556 -26.333 -1.031 1.00 13.83 99 ASN A N 1
ATOM 774 C CA . ASN A 1 105 ? 5.615 -26.490 -2.474 1.00 14.63 99 ASN A CA 1
ATOM 775 C C . ASN A 1 105 ? 5.345 -25.110 -3.051 1.00 14.35 99 ASN A C 1
ATOM 776 O O . ASN A 1 105 ? 4.193 -24.709 -3.245 1.00 13.36 99 ASN A O 1
ATOM 781 N N . PRO A 1 106 ? 6.414 -24.340 -3.345 1.00 13.48 100 PRO A N 1
ATOM 782 C CA . PRO A 1 106 ? 6.224 -22.925 -3.697 1.00 13.60 100 PRO A CA 1
ATOM 783 C C . PRO A 1 106 ? 5.690 -22.678 -5.105 1.00 13.36 100 PRO A C 1
ATOM 784 O O . PRO A 1 106 ? 5.422 -21.490 -5.401 1.00 15.23 100 PRO A O 1
ATOM 788 N N . GLU A 1 107 ? 5.547 -23.717 -5.919 1.00 15.73 101 GLU A N 1
ATOM 789 C CA . GLU A 1 107 ? 4.774 -23.581 -7.160 1.00 16.52 101 GLU A CA 1
ATOM 790 C C . GLU A 1 107 ? 3.299 -23.267 -6.847 1.00 16.91 101 GLU A C 1
ATOM 791 O O . GLU A 1 107 ? 2.590 -22.726 -7.704 1.00 18.14 101 GLU A O 1
ATOM 797 N N . LEU A 1 108 ? 2.838 -23.647 -5.643 1.00 13.71 102 LEU A N 1
ATOM 798 C CA . LEU A 1 108 ? 1.474 -23.467 -5.197 1.00 14.31 102 LEU A CA 1
ATOM 799 C C . LEU A 1 108 ? 1.399 -22.216 -4.339 1.00 14.03 102 LEU A C 1
ATOM 800 O O . LEU A 1 108 ? 2.200 -22.057 -3.399 1.00 13.96 102 LEU A O 1
ATOM 805 N N . VAL A 1 109 ? 0.457 -21.321 -4.680 1.00 13.56 103 VAL A N 1
ATOM 806 C CA . VAL A 1 109 ? 0.442 -19.982 -4.129 1.00 12.71 103 VAL A CA 1
ATOM 807 C C . VAL A 1 109 ? -0.967 -19.621 -3.692 1.00 11.29 103 VAL A C 1
ATOM 808 O O . VAL A 1 109 ? -1.982 -20.176 -4.133 1.00 13.25 103 VAL A O 1
ATOM 812 N N . LEU A 1 110 ? -1.043 -18.631 -2.793 1.00 11.46 104 LEU A N 1
ATOM 813 C CA . LEU A 1 110 ? -2.363 -18.164 -2.327 1.00 12.51 104 LEU A CA 1
ATOM 814 C C . LEU A 1 110 ? -3.117 -17.589 -3.517 1.00 13.10 104 LEU A C 1
ATOM 815 O O . LEU A 1 110 ? -2.628 -16.716 -4.241 1.00 13.22 104 LEU A O 1
ATOM 820 N N . SER A 1 111 ? -4.349 -18.084 -3.619 1.00 12.81 105 SER A N 1
ATOM 821 C CA . SER A 1 111 ? -5.213 -17.899 -4.777 1.00 12.68 105 SER A CA 1
ATOM 822 C C . SER A 1 111 ? -6.662 -17.854 -4.266 1.00 13.16 105 SER A C 1
ATOM 823 O O . SER A 1 111 ? -6.910 -17.924 -3.051 1.00 12.72 105 SER A O 1
ATOM 826 N N . VAL A 1 112 ? -7.622 -17.748 -5.180 1.00 13.47 106 VAL A N 1
ATOM 827 C CA . VAL A 1 112 ? -9.058 -17.765 -4.813 1.00 13.04 106 VAL A CA 1
ATOM 828 C C . VAL A 1 112 ? -9.791 -18.795 -5.658 1.00 14.81 106 VAL A C 1
ATOM 829 O O . VAL A 1 112 ? -9.437 -19.069 -6.772 1.00 15.19 106 VAL A O 1
ATOM 833 N N . THR A 1 113 ? -10.891 -19.287 -5.130 1.00 15.16 107 THR A N 1
ATOM 834 C CA . THR A 1 113 ? -11.791 -20.156 -5.895 1.00 16.32 107 THR A CA 1
ATOM 835 C C . THR A 1 113 ? -12.804 -19.333 -6.686 1.00 17.64 107 THR A C 1
ATOM 836 O O . THR A 1 113 ? -13.491 -19.869 -7.544 1.00 20.98 107 THR A O 1
ATOM 840 N N . GLY A 1 114 ? -12.920 -18.042 -6.401 1.00 15.21 108 GLY A N 1
ATOM 841 C CA . GLY A 1 114 ? -13.759 -17.098 -7.079 1.00 15.30 108 GLY A CA 1
ATOM 842 C C . GLY A 1 114 ? -13.571 -15.740 -6.467 1.00 14.64 108 GLY A C 1
ATOM 843 O O . GLY A 1 114 ? -12.994 -15.642 -5.396 1.00 14.67 108 GLY A O 1
ATOM 844 N N . ASN A 1 115 ? -13.956 -14.681 -7.181 1.00 16.51 109 ASN A N 1
ATOM 845 C CA . ASN A 1 115 ? -13.678 -13.312 -6.822 1.00 16.51 109 ASN A CA 1
ATOM 846 C C . ASN A 1 115 ? -13.980 -13.000 -5.361 1.00 14.20 109 ASN A C 1
ATOM 847 O O . ASN A 1 115 ? -13.237 -12.334 -4.720 1.00 15.44 109 ASN A O 1
ATOM 852 N N . ILE A 1 116 ? -15.141 -13.468 -4.885 1.00 14.01 110 ILE A N 1
ATOM 853 C CA . ILE A 1 116 ? -15.569 -13.240 -3.491 1.00 13.94 110 ILE A CA 1
ATOM 854 C C . ILE A 1 116 ? -15.934 -14.573 -2.860 1.00 13.69 110 ILE A C 1
ATOM 855 O O . ILE A 1 116 ? -16.943 -14.722 -2.144 1.00 14.64 110 ILE A O 1
ATOM 860 N N . ASP A 1 117 ? -15.127 -15.608 -3.174 1.00 13.63 111 ASP A N 1
ATOM 861 C CA . ASP A 1 117 ? -15.363 -16.965 -2.637 1.00 13.48 111 ASP A CA 1
ATOM 862 C C . ASP A 1 117 ? -14.226 -17.344 -1.670 1.00 12.64 111 ASP A C 1
ATOM 863 O O . ASP A 1 117 ? -14.010 -16.593 -0.745 1.00 16.20 111 ASP A O 1
ATOM 868 N N . LYS A 1 118 ? -13.629 -18.512 -1.799 1.00 14.24 112 LYS A N 1
ATOM 869 C CA . LYS A 1 118 ? -12.759 -19.024 -0.766 1.00 14.36 112 LYS A CA 1
ATOM 870 C C . LYS A 1 118 ? -11.303 -18.777 -1.162 1.00 13.99 112 LYS A C 1
ATOM 871 O O . LYS A 1 118 ? -10.987 -18.695 -2.321 1.00 15.06 112 LYS A O 1
ATOM 877 N N . VAL A 1 119 ? -10.417 -18.721 -0.180 1.00 13.51 113 VAL A N 1
ATOM 878 C CA . VAL A 1 119 ? -8.972 -18.720 -0.408 1.00 13.14 113 VAL A CA 1
ATOM 879 C C . VAL A 1 119 ? -8.528 -20.169 -0.561 1.00 14.59 113 VAL A C 1
ATOM 880 O O . VAL A 1 119 ? -8.951 -21.067 0.168 1.00 16.81 113 VAL A O 1
ATOM 884 N N . CYS A 1 120 ? -7.608 -20.381 -1.485 1.00 13.01 114 CYS A N 1
ATOM 885 C CA . CYS A 1 120 ? -7.095 -21.727 -1.781 1.00 14.44 114 CYS A CA 1
ATOM 886 C C . CYS A 1 120 ? -5.616 -21.618 -2.167 1.00 14.03 114 CYS A C 1
ATOM 887 O O . CYS A 1 120 ? -5.102 -20.524 -2.361 1.00 13.79 114 CYS A O 1
ATOM 890 N N . LEU A 1 121 ? -5.004 -22.775 -2.373 1.00 14.61 115 LEU A N 1
ATOM 891 C CA . LEU A 1 121 ? -3.688 -22.864 -2.947 1.00 14.44 115 LEU A CA 1
ATOM 892 C C . LEU A 1 121 ? -3.831 -23.423 -4.365 1.00 18.15 115 LEU A C 1
ATOM 893 O O . LEU A 1 121 ? -4.494 -24.475 -4.527 1.00 19.50 115 LEU A O 1
ATOM 898 N N . SER A 1 122 ? -3.235 -22.757 -5.339 1.00 17.07 116 SER A N 1
ATOM 899 C CA . SER A 1 122 ? -3.295 -23.129 -6.732 1.00 18.64 116 SER A CA 1
ATOM 900 C C . SER A 1 122 ? -1.938 -22.905 -7.378 1.00 18.38 116 SER A C 1
ATOM 901 O O . SER A 1 122 ? -1.186 -21.984 -7.013 1.00 15.96 116 SER A O 1
ATOM 904 N N . PRO A 1 123 ? -1.608 -23.618 -8.475 1.00 18.70 117 PRO A N 1
ATOM 905 C CA . PRO A 1 123 ? -0.384 -23.298 -9.205 1.00 17.52 117 PRO A CA 1
ATOM 906 C C . PRO A 1 123 ? -0.338 -21.848 -9.702 1.00 18.72 117 PRO A C 1
ATOM 907 O O . PRO A 1 123 ? -1.365 -21.270 -10.137 1.00 18.51 117 PRO A O 1
ATOM 911 N N . PHE A 1 124 ? 0.822 -21.206 -9.603 1.00 16.37 118 PHE A N 1
ATOM 912 C CA . PHE A 1 124 ? 0.971 -19.855 -9.992 1.00 17.63 118 PHE A CA 1
ATOM 913 C C . PHE A 1 124 ? 0.821 -19.785 -11.518 1.00 19.97 118 PHE A C 1
ATOM 914 O O . PHE A 1 124 ? 1.568 -20.499 -12.223 1.00 22.90 118 PHE A O 1
ATOM 922 N N . THR A 1 125 ? -0.115 -18.942 -11.968 1.00 20.48 119 THR A N 1
ATOM 923 C CA . THR A 1 125 ? -0.344 -18.668 -13.422 1.00 21.88 119 THR A CA 1
ATOM 924 C C . THR A 1 125 ? -0.355 -17.178 -13.702 1.00 24.70 119 THR A C 1
ATOM 925 O O . THR A 1 125 ? -0.745 -16.770 -14.801 1.00 27.57 119 THR A O 1
ATOM 929 N N . ARG A 1 126 ? 0.066 -16.360 -12.736 1.00 23.30 120 ARG A N 1
ATOM 930 C CA . ARG A 1 126 ? 0.008 -14.916 -12.783 1.00 25.87 120 ARG A CA 1
ATOM 931 C C . ARG A 1 126 ? -1.434 -14.414 -12.938 1.00 23.62 120 ARG A C 1
ATOM 932 O O . ARG A 1 126 ? -1.658 -13.351 -13.476 1.00 26.88 120 ARG A O 1
ATOM 940 N N . GLU A 1 127 ? -2.397 -15.149 -12.404 1.00 21.59 121 GLU A N 1
ATOM 941 C CA . GLU A 1 127 ? -3.762 -14.700 -12.303 1.00 20.61 121 GLU A CA 1
ATOM 942 C C . GLU A 1 127 ? -3.792 -13.502 -11.336 1.00 22.48 121 GLU A C 1
ATOM 943 O O . GLU A 1 127 ? -3.019 -13.430 -10.349 1.00 19.96 121 GLU A O 1
ATOM 949 N N . ALA A 1 128 ? -4.687 -12.546 -11.602 1.00 19.97 122 ALA A N 1
ATOM 950 C CA . ALA A 1 128 ? -4.673 -11.279 -10.874 1.00 19.21 122 ALA A CA 1
ATOM 951 C C . ALA A 1 128 ? -4.861 -11.518 -9.380 1.00 17.81 122 ALA A C 1
ATOM 952 O O . ALA A 1 128 ? -4.302 -10.716 -8.618 1.00 16.93 122 ALA A O 1
ATOM 954 N N . HIS A 1 129 ? -5.658 -12.527 -8.959 1.00 18.32 123 HIS A N 1
ATOM 955 C CA . HIS A 1 129 ? -5.896 -12.782 -7.539 1.00 18.77 123 HIS A CA 1
ATOM 956 C C . HIS A 1 129 ? -4.741 -13.553 -6.902 1.00 19.91 123 HIS A C 1
ATOM 957 O O . HIS A 1 129 ? -4.819 -13.833 -5.692 1.00 22.85 123 HIS A O 1
ATOM 964 N N . GLN A 1 130 ? -3.676 -13.795 -7.657 1.00 15.52 124 GLN A N 1
ATOM 965 C CA . GLN A 1 130 ? -2.434 -14.397 -7.075 1.00 14.98 124 GLN A CA 1
ATOM 966 C C . GLN A 1 130 ? -1.459 -13.284 -6.739 1.00 15.60 124 GLN A C 1
ATOM 967 O O . GLN A 1 130 ? -0.355 -13.573 -6.231 1.00 15.24 124 GLN A O 1
ATOM 973 N N . LEU A 1 131 ? -1.793 -12.023 -7.049 1.00 15.80 125 LEU A N 1
ATOM 974 C CA . LEU A 1 131 ? -0.957 -10.900 -6.787 1.00 16.84 125 LEU A CA 1
ATOM 975 C C . LEU A 1 131 ? -1.627 -10.059 -5.720 1.00 19.78 125 LEU A C 1
ATOM 976 O O . LEU A 1 131 ? -2.433 -9.211 -6.044 1.00 23.54 125 LEU A O 1
ATOM 981 N N . TRP A 1 132 ? -1.232 -10.281 -4.475 1.00 14.42 126 TRP A N 1
ATOM 982 C CA . TRP A 1 132 ? -1.788 -9.675 -3.291 1.00 14.53 126 TRP A CA 1
ATOM 983 C C . TRP A 1 132 ? -1.207 -8.295 -3.001 1.00 14.81 126 TRP A C 1
ATOM 984 O O . TRP A 1 132 ? -0.025 -8.049 -3.256 1.00 15.87 126 TRP A O 1
ATOM 995 N N . ARG A 1 133 ? -1.937 -7.440 -2.336 1.00 14.93 127 ARG A N 1
ATOM 996 C CA . ARG A 1 133 ? -1.390 -6.238 -1.770 1.00 17.28 127 ARG A CA 1
ATOM 997 C C . ARG A 1 133 ? -1.465 -6.349 -0.261 1.00 19.01 127 ARG A C 1
ATOM 998 O O . ARG A 1 133 ? -2.537 -6.551 0.310 1.00 17.27 127 ARG A O 1
ATOM 1006 N N . ILE A 1 134 ? -0.310 -6.327 0.391 1.00 17.27 128 ILE A N 1
ATOM 1007 C CA . ILE A 1 134 ? -0.257 -6.414 1.838 1.00 18.08 128 ILE A CA 1
ATOM 1008 C C . ILE A 1 134 ? -0.307 -4.997 2.400 1.00 23.03 128 ILE A C 1
ATOM 1009 O O . ILE A 1 134 ? 0.654 -4.244 2.212 1.00 22.02 128 ILE A O 1
ATOM 1014 N N . GLU A 1 135 ? -1.422 -4.630 3.038 1.00 21.23 129 GLU A N 1
ATOM 1015 C CA . GLU A 1 135 ? -1.673 -3.277 3.484 1.00 26.81 129 GLU A CA 1
ATOM 1016 C C . GLU A 1 135 ? -1.801 -3.292 5.009 1.00 29.24 129 GLU A C 1
ATOM 1017 O O . GLU A 1 135 ? -2.872 -3.603 5.498 1.00 34.75 129 GLU A O 1
ATOM 1023 C CA . VAL B 1 1 ? -2.118 2.932 9.934 1.00 20.29 -5 VAL B CA 1
ATOM 1024 C C . VAL B 1 1 ? -1.545 1.568 9.599 1.00 34.67 -5 VAL B C 1
ATOM 1025 O O . VAL B 1 1 ? -0.461 1.236 10.068 1.00 49.44 -5 VAL B O 1
ATOM 1026 N N . PRO B 1 2 ? -2.272 0.795 8.790 1.00 31.59 -4 PRO B N 1
ATOM 1027 C CA . PRO B 1 2 ? -3.641 1.110 8.416 1.00 31.54 -4 PRO B CA 1
ATOM 1028 C C . PRO B 1 2 ? -4.729 0.603 9.367 1.00 25.53 -4 PRO B C 1
ATOM 1029 O O . PRO B 1 2 ? -5.942 0.900 9.127 1.00 32.56 -4 PRO B O 1
ATOM 1033 N N . ARG B 1 3 ? -4.376 -0.149 10.440 1.00 29.55 -3 ARG B N 1
ATOM 1034 C CA . ARG B 1 3 ? -5.408 -0.857 11.187 1.00 26.96 -3 ARG B CA 1
ATOM 1035 C C . ARG B 1 3 ? -5.267 -0.735 12.716 1.00 28.39 -3 ARG B C 1
ATOM 1036 O O . ARG B 1 3 ? -4.172 -0.614 13.270 1.00 30.21 -3 ARG B O 1
ATOM 1041 N N . GLY B 1 4 ? -6.408 -0.885 13.390 1.00 28.70 -2 GLY B N 1
ATOM 1042 C CA . GLY B 1 4 ? -6.461 -1.092 14.854 1.00 30.05 -2 GLY B CA 1
ATOM 1043 C C . GLY B 1 4 ? -6.422 -2.587 15.151 1.00 30.90 -2 GLY B C 1
ATOM 1044 O O . GLY B 1 4 ? -7.295 -3.329 14.708 1.00 33.20 -2 GLY B O 1
ATOM 1045 N N . SER B 1 5 ? -5.399 -3.045 15.875 1.00 35.42 -1 SER B N 1
ATOM 1046 C CA . SER B 1 5 ? -5.323 -4.468 16.335 1.00 33.84 -1 SER B CA 1
ATOM 1047 C C . SER B 1 5 ? -4.916 -4.522 17.808 1.00 38.16 -1 SER B C 1
ATOM 1048 O O . SER B 1 5 ? -3.993 -3.799 18.221 1.00 37.53 -1 SER B O 1
ATOM 1051 N N . HIS B 1 6 ? -5.560 -5.436 18.547 1.00 34.97 0 HIS B N 1
ATOM 1052 C CA . HIS B 1 6 ? -5.328 -5.707 19.982 1.00 39.57 0 HIS B CA 1
ATOM 1053 C C . HIS B 1 6 ? -4.115 -6.632 20.102 1.00 39.71 0 HIS B C 1
ATOM 1054 O O . HIS B 1 6 ? -4.250 -7.845 19.967 1.00 44.64 0 HIS B O 1
ATOM 1056 N N . MET B 1 7 ? -2.939 -6.015 20.264 1.00 38.36 1 MET B N 1
ATOM 1057 C CA . MET B 1 7 ? -1.666 -6.695 20.493 1.00 42.99 1 MET B CA 1
ATOM 1058 C C . MET B 1 7 ? -0.624 -5.662 20.939 1.00 41.88 1 MET B C 1
ATOM 1059 O O . MET B 1 7 ? -0.517 -4.580 20.334 1.00 41.80 1 MET B O 1
ATOM 1064 N N . SER B 1 8 ? 0.126 -5.996 22.001 1.00 36.64 2 SER B N 1
ATOM 1065 C CA . SER B 1 8 ? 1.250 -5.152 22.475 1.00 36.08 2 SER B CA 1
ATOM 1066 C C . SER B 1 8 ? 2.339 -5.066 21.408 1.00 38.81 2 SER B C 1
ATOM 1067 O O . SER B 1 8 ? 2.760 -6.131 20.902 1.00 34.71 2 SER B O 1
ATOM 1070 N N . ASN B 1 9 ? 2.807 -3.827 21.155 1.00 35.81 3 ASN B N 1
ATOM 1071 C CA . ASN B 1 9 ? 3.935 -3.514 20.292 1.00 38.45 3 ASN B CA 1
ATOM 1072 C C . ASN B 1 9 ? 5.169 -3.152 21.123 1.00 31.46 3 ASN B C 1
ATOM 1073 O O . ASN B 1 9 ? 6.201 -2.805 20.546 1.00 36.94 3 ASN B O 1
ATOM 1078 N N . GLU B 1 10 ? 5.063 -3.148 22.463 1.00 23.20 4 GLU B N 1
ATOM 1079 C CA . GLU B 1 10 ? 6.123 -2.620 23.237 1.00 23.30 4 GLU B CA 1
ATOM 1080 C C . GLU B 1 10 ? 7.160 -3.725 23.425 1.00 23.90 4 GLU B C 1
ATOM 1081 O O . GLU B 1 10 ? 6.791 -4.882 23.706 1.00 29.87 4 GLU B O 1
ATOM 1087 N N . ALA B 1 11 ? 8.422 -3.379 23.214 1.00 19.12 5 ALA B N 1
ATOM 1088 C CA . ALA B 1 11 ? 9.550 -4.232 23.560 1.00 22.06 5 ALA B CA 1
ATOM 1089 C C . ALA B 1 11 ? 9.712 -4.138 25.078 1.00 21.65 5 ALA B C 1
ATOM 1090 O O . ALA B 1 11 ? 9.672 -3.041 25.680 1.00 25.72 5 ALA B O 1
ATOM 1092 N N . HIS B 1 12 ? 9.844 -5.285 25.732 1.00 15.87 6 HIS B N 1
ATOM 1093 C CA . HIS B 1 12 ? 10.032 -5.291 27.149 1.00 15.04 6 HIS B CA 1
ATOM 1094 C C . HIS B 1 12 ? 11.402 -5.851 27.534 1.00 16.02 6 HIS B C 1
ATOM 1095 O O . HIS B 1 12 ? 11.936 -6.742 26.854 1.00 15.58 6 HIS B O 1
ATOM 1102 N N . THR B 1 13 ? 11.844 -5.445 28.724 1.00 14.73 7 THR B N 1
ATOM 1103 C CA . THR B 1 13 ? 12.898 -6.185 29.426 1.00 15.11 7 THR B CA 1
ATOM 1104 C C . THR B 1 13 ? 12.270 -6.920 30.606 1.00 14.91 7 THR B C 1
ATOM 1105 O O . THR B 1 13 ? 11.267 -6.490 31.163 1.00 15.48 7 THR B O 1
ATOM 1109 N N . LEU B 1 14 ? 12.904 -8.036 30.996 1.00 14.89 8 LEU B N 1
ATOM 1110 C CA . LEU B 1 14 ? 12.512 -8.886 32.117 1.00 13.86 8 LEU B CA 1
ATOM 1111 C C . LEU B 1 14 ? 13.632 -8.764 33.143 1.00 13.61 8 LEU B C 1
ATOM 1112 O O . LEU B 1 14 ? 14.782 -9.199 32.903 1.00 13.04 8 LEU B O 1
ATOM 1117 N N . VAL B 1 15 ? 13.323 -8.050 34.229 1.00 12.42 9 VAL B N 1
ATOM 1118 C CA . VAL B 1 15 ? 14.336 -7.495 35.103 1.00 12.23 9 VAL B CA 1
ATOM 1119 C C . VAL B 1 15 ? 14.394 -8.213 36.453 1.00 12.87 9 VAL B C 1
ATOM 1120 O O . VAL B 1 15 ? 13.345 -8.450 37.093 1.00 13.20 9 VAL B O 1
ATOM 1124 N N . THR B 1 16 ? 15.617 -8.495 36.912 1.00 11.87 10 THR B N 1
ATOM 1125 C CA . THR B 1 16 ? 15.839 -9.124 38.187 1.00 12.96 10 THR B CA 1
ATOM 1126 C C . THR B 1 16 ? 15.791 -8.088 39.308 1.00 13.56 10 THR B C 1
ATOM 1127 O O . THR B 1 16 ? 15.880 -6.887 39.041 1.00 14.97 10 THR B O 1
ATOM 1131 N N . PRO B 1 17 ? 15.771 -8.509 40.589 1.00 14.23 11 PRO B N 1
ATOM 1132 C CA . PRO B 1 17 ? 15.815 -7.538 41.674 1.00 15.72 11 PRO B CA 1
ATOM 1133 C C . PRO B 1 17 ? 17.104 -6.702 41.741 1.00 17.93 11 PRO B C 1
ATOM 1134 O O . PRO B 1 17 ? 17.078 -5.592 42.281 1.00 21.29 11 PRO B O 1
ATOM 1138 N N . GLU B 1 18 ? 18.203 -7.173 41.159 1.00 16.31 12 GLU B N 1
ATOM 1139 C CA . GLU B 1 18 ? 19.437 -6.391 41.080 1.00 16.70 12 GLU B CA 1
ATOM 1140 C C . GLU B 1 18 ? 19.470 -5.478 39.858 1.00 16.53 12 GLU B C 1
ATOM 1141 O O . GLU B 1 18 ? 20.429 -4.727 39.682 1.00 19.14 12 GLU B O 1
ATOM 1147 N N . GLY B 1 19 ? 18.470 -5.513 38.978 1.00 14.93 13 GLY B N 1
ATOM 1148 C CA . GLY B 1 19 ? 18.463 -4.618 37.852 1.00 16.00 13 GLY B CA 1
ATOM 1149 C C . GLY B 1 19 ? 19.076 -5.182 36.585 1.00 15.06 13 GLY B C 1
ATOM 1150 O O . GLY B 1 19 ? 19.143 -4.477 35.591 1.00 17.70 13 GLY B O 1
ATOM 1151 N N . ASN B 1 20 ? 19.440 -6.467 36.573 1.00 15.48 14 ASN B N 1
ATOM 1152 C CA . ASN B 1 20 ? 19.956 -7.132 35.368 1.00 13.17 14 ASN B CA 1
ATOM 1153 C C . ASN B 1 20 ? 18.773 -7.705 34.588 1.00 12.38 14 ASN B C 1
ATOM 1154 O O . ASN B 1 20 ? 17.637 -7.655 35.090 1.00 13.33 14 ASN B O 1
ATOM 1159 N N . VAL B 1 21 ? 19.000 -8.208 33.378 1.00 12.80 15 VAL B N 1
ATOM 1160 C CA . VAL B 1 21 ? 17.921 -8.534 32.485 1.00 12.09 15 VAL B CA 1
ATOM 1161 C C . VAL B 1 21 ? 18.145 -9.897 31.825 1.00 12.32 15 VAL B C 1
ATOM 1162 O O . VAL B 1 21 ? 19.259 -10.372 31.663 1.00 12.77 15 VAL B O 1
ATOM 1166 N N . ILE B 1 22 ? 17.033 -10.517 31.424 1.00 11.81 16 ILE B N 1
ATOM 1167 C CA . ILE B 1 22 ? 17.096 -11.695 30.597 1.00 11.73 16 ILE B CA 1
ATOM 1168 C C . ILE B 1 22 ? 17.699 -11.286 29.260 1.00 12.48 16 ILE B C 1
ATOM 1169 O O . ILE B 1 22 ? 17.318 -10.278 28.657 1.00 13.20 16 ILE B O 1
ATOM 1174 N N . ASP B 1 23 ? 18.623 -12.105 28.782 1.00 12.43 17 ASP B N 1
ATOM 1175 C CA . ASP B 1 23 ? 19.449 -11.850 27.633 1.00 12.95 17 ASP B CA 1
ATOM 1176 C C . ASP B 1 23 ? 19.608 -13.155 26.890 1.00 12.21 17 ASP B C 1
ATOM 1177 O O . ASP B 1 23 ? 19.935 -14.216 27.451 1.00 12.74 17 ASP B O 1
ATOM 1182 N N . ILE B 1 24 ? 19.498 -13.124 25.548 1.00 11.85 18 ILE B N 1
ATOM 1183 C CA . ILE B 1 24 ? 19.808 -14.350 24.769 1.00 11.86 18 ILE B CA 1
ATOM 1184 C C . ILE B 1 24 ? 21.314 -14.369 24.514 1.00 12.01 18 ILE B C 1
ATOM 1185 O O . ILE B 1 24 ? 21.845 -13.475 23.847 1.00 13.82 18 ILE B O 1
ATOM 1190 N N . GLN B 1 25 ? 21.980 -15.388 25.054 1.00 12.27 19 GLN B N 1
ATOM 1191 C CA . GLN B 1 25 ? 23.433 -15.555 25.044 1.00 12.75 19 GLN B CA 1
ATOM 1192 C C . GLN B 1 25 ? 24.003 -15.382 23.641 1.00 14.04 19 GLN B C 1
ATOM 1193 O O . GLN B 1 25 ? 23.541 -16.032 22.684 1.00 14.21 19 GLN B O 1
ATOM 1199 N N . GLY B 1 26 ? 25.115 -14.647 23.585 1.00 13.73 20 GLY B N 1
ATOM 1200 C CA . GLY B 1 26 ? 25.818 -14.424 22.339 1.00 13.99 20 GLY B CA 1
ATOM 1201 C C . GLY B 1 26 ? 25.047 -13.573 21.376 1.00 15.53 20 GLY B C 1
ATOM 1202 O O . GLY B 1 26 ? 25.391 -13.547 20.171 1.00 18.00 20 GLY B O 1
ATOM 1203 N N . ALA B 1 27 ? 23.963 -12.912 21.770 1.00 15.49 21 ALA B N 1
ATOM 1204 C CA . ALA B 1 27 ? 23.035 -12.272 20.860 1.00 16.40 21 ALA B CA 1
ATOM 1205 C C . ALA B 1 27 ? 22.640 -13.228 19.741 1.00 16.83 21 ALA B C 1
ATOM 1206 O O . ALA B 1 27 ? 22.512 -12.881 18.561 1.00 18.79 21 ALA B O 1
ATOM 1208 N N . SER B 1 28 ? 22.437 -14.481 20.089 1.00 14.81 22 SER B N 1
ATOM 1209 C CA . SER B 1 28 ? 22.226 -15.567 19.113 1.00 15.61 22 SER B CA 1
ATOM 1210 C C . SER B 1 28 ? 20.860 -15.447 18.441 1.00 16.39 22 SER B C 1
ATOM 1211 O O . SER B 1 28 ? 19.883 -15.083 19.062 1.00 17.28 22 SER B O 1
ATOM 1214 N N . GLN B 1 29 ? 20.816 -15.824 17.146 1.00 16.45 23 GLN B N 1
ATOM 1215 C CA . GLN B 1 29 ? 19.565 -15.979 16.429 1.00 18.14 23 GLN B CA 1
ATOM 1216 C C . GLN B 1 29 ? 19.231 -17.477 16.256 1.00 17.38 23 GLN B C 1
ATOM 1217 O O . GLN B 1 29 ? 18.253 -17.799 15.593 1.00 20.37 23 GLN B O 1
ATOM 1223 N N . GLU B 1 30 ? 19.916 -18.379 16.956 1.00 16.02 24 GLU B N 1
ATOM 1224 C CA . GLU B 1 30 ? 19.760 -19.786 16.745 1.00 16.23 24 GLU B CA 1
ATOM 1225 C C . GLU B 1 30 ? 18.821 -20.455 17.763 1.00 15.43 24 GLU B C 1
ATOM 1226 O O . GLU B 1 30 ? 18.787 -20.095 18.949 1.00 15.69 24 GLU B O 1
ATOM 1232 N N . ASN B 1 31 ? 18.174 -21.523 17.323 1.00 15.25 25 ASN B N 1
ATOM 1233 C CA . ASN B 1 31 ? 17.461 -22.419 18.211 1.00 14.56 25 ASN B CA 1
ATOM 1234 C C . ASN B 1 31 ? 18.433 -22.961 19.263 1.00 15.86 25 ASN B C 1
ATOM 1235 O O . ASN B 1 31 ? 19.579 -23.390 18.920 1.00 16.01 25 ASN B O 1
ATOM 1240 N N . GLY B 1 32 ? 17.948 -23.031 20.509 1.00 13.39 26 GLY B N 1
ATOM 1241 C CA . GLY B 1 32 ? 18.693 -23.641 21.592 1.00 15.47 26 GLY B CA 1
ATOM 1242 C C . GLY B 1 32 ? 19.614 -22.706 22.325 1.00 13.77 26 GLY B C 1
ATOM 1243 O O . GLY B 1 32 ? 20.254 -23.193 23.264 1.00 16.82 26 GLY B O 1
ATOM 1244 N N . ALA B 1 33 ? 19.737 -21.437 21.910 1.00 13.49 27 ALA B N 1
ATOM 1245 C CA . ALA B 1 33 ? 20.596 -20.488 22.599 1.00 12.92 27 ALA B CA 1
ATOM 1246 C C . ALA B 1 33 ? 20.033 -20.265 24.003 1.00 12.90 27 ALA B C 1
ATOM 1247 O O . ALA B 1 33 ? 18.807 -20.116 24.182 1.00 13.25 27 ALA B O 1
ATOM 1249 N N . ASN B 1 34 ? 20.927 -20.266 24.977 1.00 12.71 28 ASN B N 1
ATOM 1250 C CA . ASN B 1 34 ? 20.533 -20.067 26.372 1.00 12.18 28 ASN B CA 1
ATOM 1251 C C . ASN B 1 34 ? 19.973 -18.674 26.626 1.00 11.74 28 ASN B C 1
ATOM 1252 O O . ASN B 1 34 ? 20.422 -17.647 26.083 1.00 12.55 28 ASN B O 1
ATOM 1257 N N . ALA B 1 35 ? 18.982 -18.624 27.553 1.00 11.59 29 ALA B N 1
ATOM 1258 C CA . ALA B 1 35 ? 18.594 -17.370 28.188 1.00 11.51 29 ALA B CA 1
ATOM 1259 C C . ALA B 1 35 ? 19.436 -17.222 29.467 1.00 10.86 29 ALA B C 1
ATOM 1260 O O . ALA B 1 35 ? 19.437 -18.152 30.290 1.00 12.41 29 ALA B O 1
ATOM 1262 N N . ILE B 1 36 ? 20.108 -16.085 29.578 1.00 11.36 30 ILE B N 1
ATOM 1263 C CA . ILE B 1 36 ? 20.993 -15.812 30.685 1.00 11.40 30 ILE B CA 1
ATOM 1264 C C . ILE B 1 36 ? 20.660 -14.447 31.277 1.00 12.75 30 ILE B C 1
ATOM 1265 O O . ILE B 1 36 ? 19.840 -13.690 30.751 1.00 12.62 30 ILE B O 1
ATOM 1270 N N . ILE B 1 37 ? 21.242 -14.181 32.449 1.00 12.35 31 ILE B N 1
ATOM 1271 C CA . ILE B 1 37 ? 21.123 -12.854 33.073 1.00 12.61 31 ILE B CA 1
ATOM 1272 C C . ILE B 1 37 ? 22.323 -12.019 32.685 1.00 14.05 31 ILE B C 1
ATOM 1273 O O . ILE B 1 37 ? 23.480 -12.493 32.700 1.00 13.65 31 ILE B O 1
ATOM 1278 N N . TYR B 1 38 ? 22.095 -10.746 32.364 1.00 13.16 32 TYR B N 1
ATOM 1279 C CA . TYR B 1 38 ? 23.175 -9.899 31.911 1.00 13.22 32 TYR B CA 1
ATOM 1280 C C . TYR B 1 38 ? 22.866 -8.460 32.272 1.00 13.68 32 TYR B C 1
ATOM 1281 O O . TYR B 1 38 ? 21.688 -8.053 32.297 1.00 14.28 32 TYR B O 1
ATOM 1290 N N . PRO B 1 39 ? 23.869 -7.604 32.509 1.00 14.11 33 PRO B N 1
ATOM 1291 C CA . PRO B 1 39 ? 23.590 -6.179 32.645 1.00 13.95 33 PRO B CA 1
ATOM 1292 C C . PRO B 1 39 ? 22.953 -5.567 31.405 1.00 15.43 33 PRO B C 1
ATOM 1293 O O . PRO B 1 39 ? 23.294 -5.955 30.288 1.00 16.06 33 PRO B O 1
ATOM 1297 N N . ARG B 1 40 ? 22.020 -4.631 31.606 1.00 14.84 34 ARG B N 1
ATOM 1298 C CA . ARG B 1 40 ? 21.298 -4.035 30.495 1.00 18.29 34 ARG B CA 1
ATOM 1299 C C . ARG B 1 40 ? 22.234 -3.212 29.615 1.00 17.24 34 ARG B C 1
ATOM 1300 O O . ARG B 1 40 ? 23.007 -2.428 30.142 1.00 18.74 34 ARG B O 1
ATOM 1308 N N . HIS B 1 41 ? 22.166 -3.362 28.287 1.00 16.90 35 HIS B N 1
ATOM 1309 C CA . HIS B 1 41 ? 23.038 -2.550 27.403 1.00 19.05 35 HIS B CA 1
ATOM 1310 C C . HIS B 1 41 ? 22.366 -1.934 26.181 1.00 23.78 35 HIS B C 1
ATOM 1311 O O . HIS B 1 41 ? 23.060 -1.360 25.339 1.00 27.12 35 HIS B O 1
ATOM 1318 N N . GLY B 1 42 ? 21.073 -2.073 26.079 1.00 22.97 36 GLY B N 1
ATOM 1319 C CA . GLY B 1 42 ? 20.345 -1.499 24.946 1.00 27.53 36 GLY B CA 1
ATOM 1320 C C . GLY B 1 42 ? 20.091 -2.470 23.785 1.00 31.37 36 GLY B C 1
ATOM 1321 O O . GLY B 1 42 ? 19.302 -2.183 22.904 1.00 34.04 36 GLY B O 1
ATOM 1322 N N . GLY B 1 43 ? 20.720 -3.643 23.785 1.00 23.40 37 GLY B N 1
ATOM 1323 C CA . GLY B 1 43 ? 20.678 -4.519 22.613 1.00 22.06 37 GLY B CA 1
ATOM 1324 C C . GLY B 1 43 ? 19.361 -5.245 22.448 1.00 18.96 37 GLY B C 1
ATOM 1325 O O . GLY B 1 43 ? 18.647 -5.537 23.436 1.00 19.07 37 GLY B O 1
ATOM 1326 N N . GLU B 1 44 ? 19.020 -5.625 21.218 1.00 17.23 38 GLU B N 1
ATOM 1327 C CA . GLU B 1 44 ? 17.746 -6.221 20.931 1.00 17.18 38 GLU B CA 1
ATOM 1328 C C . GLU B 1 44 ? 17.605 -7.656 21.478 1.00 15.64 38 GLU B C 1
ATOM 1329 O O . GLU B 1 44 ? 16.497 -8.200 21.577 1.00 16.54 38 GLU B O 1
ATOM 1335 N N . ASN B 1 45 ? 18.753 -8.309 21.778 1.00 14.45 39 ASN B N 1
ATOM 1336 C CA . ASN B 1 45 ? 18.714 -9.653 22.336 1.00 13.98 39 ASN B CA 1
ATOM 1337 C C . ASN B 1 45 ? 18.334 -9.617 23.825 1.00 14.10 39 ASN B C 1
ATOM 1338 O O . ASN B 1 45 ? 18.299 -10.636 24.456 1.00 13.79 39 ASN B O 1
ATOM 1343 N N . GLN B 1 46 ? 18.117 -8.434 24.378 1.00 13.42 40 GLN B N 1
ATOM 1344 C CA . GLN B 1 46 ? 17.591 -8.272 25.743 1.00 12.90 40 GLN B CA 1
ATOM 1345 C C . GLN B 1 46 ? 16.135 -7.779 25.712 1.00 13.90 40 GLN B C 1
ATOM 1346 O O . GLN B 1 46 ? 15.573 -7.523 26.778 1.00 14.80 40 GLN B O 1
ATOM 1352 N N . LEU B 1 47 ? 15.522 -7.678 24.533 1.00 13.37 41 LEU B N 1
ATOM 1353 C CA . LEU B 1 47 ? 14.169 -7.167 24.428 1.00 13.24 41 LEU B CA 1
ATOM 1354 C C . LEU B 1 47 ? 13.260 -8.289 23.979 1.00 13.25 41 LEU B C 1
ATOM 1355 O O . LEU B 1 47 ? 13.603 -9.097 23.111 1.00 13.05 41 LEU B O 1
ATOM 1360 N N . PHE B 1 48 ? 12.028 -8.283 24.506 1.00 13.26 42 PHE B N 1
ATOM 1361 C CA . PHE B 1 48 ? 11.081 -9.333 24.224 1.00 12.47 42 PHE B CA 1
ATOM 1362 C C . PHE B 1 48 ? 9.672 -8.740 23.989 1.00 13.42 42 PHE B C 1
ATOM 1363 O O . PHE B 1 48 ? 9.256 -7.869 24.772 1.00 15.66 42 PHE B O 1
ATOM 1371 N N . PHE B 1 49 ? 8.966 -9.329 23.042 1.00 13.67 43 PHE B N 1
ATOM 1372 C CA . PHE B 1 49 ? 7.542 -9.079 22.886 1.00 15.25 43 PHE B CA 1
ATOM 1373 C C . PHE B 1 49 ? 6.812 -10.057 23.789 1.00 16.36 43 PHE B C 1
ATOM 1374 O O . PHE B 1 49 ? 7.193 -11.242 23.891 1.00 17.81 43 PHE B O 1
ATOM 1382 N N . ILE B 1 50 ? 5.820 -9.543 24.478 1.00 15.26 44 ILE B N 1
ATOM 1383 C CA . ILE B 1 50 ? 4.973 -10.386 25.330 1.00 16.87 44 ILE B CA 1
ATOM 1384 C C . ILE B 1 50 ? 3.525 -10.274 24.853 1.00 17.06 44 ILE B C 1
ATOM 1385 O O . ILE B 1 50 ? 3.013 -9.162 24.741 1.00 20.66 44 ILE B O 1
ATOM 1390 N N . ASP B 1 51 ? 2.944 -11.406 24.536 1.00 17.02 45 ASP B N 1
ATOM 1391 C CA . ASP B 1 51 ? 1.530 -11.423 24.066 1.00 18.26 45 ASP B CA 1
ATOM 1392 C C . ASP B 1 51 ? 0.700 -12.158 25.108 1.00 17.17 45 ASP B C 1
ATOM 1393 O O . ASP B 1 51 ? 0.749 -13.358 25.137 1.00 17.62 45 ASP B O 1
ATOM 1398 N N . LYS B 1 52 ? -0.034 -11.406 25.914 1.00 16.62 46 LYS B N 1
ATOM 1399 C CA . LYS B 1 52 ? -0.861 -12.025 26.975 1.00 17.08 46 LYS B CA 1
ATOM 1400 C C . LYS B 1 52 ? -2.188 -12.534 26.435 1.00 16.62 46 LYS B C 1
ATOM 1401 O O . LYS B 1 52 ? -2.873 -13.191 27.202 1.00 16.21 46 LYS B O 1
ATOM 1407 N N . GLN B 1 53 ? -2.458 -12.425 25.130 1.00 16.80 47 GLN B N 1
ATOM 1408 C CA . GLN B 1 53 ? -3.623 -13.156 24.609 1.00 18.64 47 GLN B CA 1
ATOM 1409 C C . GLN B 1 53 ? -3.369 -14.648 24.558 1.00 16.37 47 GLN B C 1
ATOM 1410 O O . GLN B 1 53 ? -4.257 -15.438 24.779 1.00 18.05 47 GLN B O 1
ATOM 1416 N N . ILE B 1 54 ? -2.115 -15.058 24.301 1.00 15.88 48 ILE B N 1
ATOM 1417 C CA . ILE B 1 54 ? -1.766 -16.430 24.189 1.00 18.44 48 ILE B CA 1
ATOM 1418 C C . ILE B 1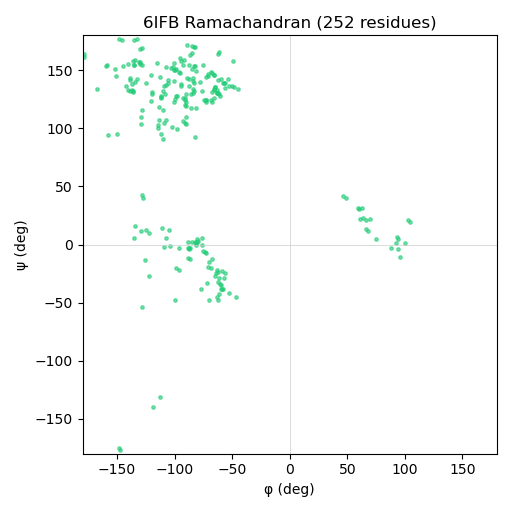 54 ? -0.670 -16.860 25.184 1.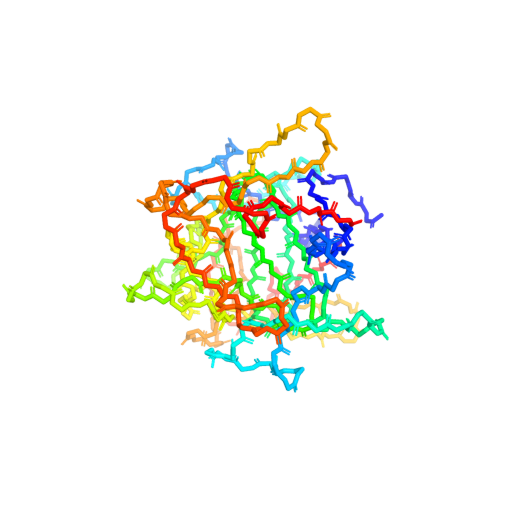00 16.91 48 ILE B C 1
ATOM 1419 O O . ILE B 1 54 ? -0.598 -18.072 25.452 1.00 19.21 48 ILE B O 1
ATOM 1424 N N . GLY B 1 55 ? 0.190 -15.946 25.620 1.00 15.04 49 GLY B N 1
ATOM 1425 C CA . GLY B 1 55 ? 1.157 -16.213 26.657 1.00 15.08 49 GLY B CA 1
ATOM 1426 C C . GLY B 1 55 ? 2.563 -16.436 26.168 1.00 15.21 49 GLY B C 1
ATOM 1427 O O . GLY B 1 55 ? 3.374 -16.930 26.922 1.00 15.68 49 GLY B O 1
ATOM 1428 N N . TRP B 1 56 ? 2.919 -15.988 24.972 1.00 13.84 50 TRP B N 1
ATOM 1429 C CA . TRP B 1 56 ? 4.287 -16.168 24.502 1.00 14.62 50 TRP B CA 1
ATOM 1430 C C . TRP B 1 56 ? 5.172 -14.984 24.855 1.00 14.20 50 TRP B C 1
ATOM 1431 O O . TRP B 1 56 ? 4.731 -13.886 25.149 1.00 14.75 50 TRP B O 1
ATOM 1442 N N . ILE B 1 57 ? 6.489 -15.268 24.870 1.00 12.87 51 ILE B N 1
ATOM 1443 C CA . ILE B 1 57 ? 7.559 -14.327 25.119 1.00 13.42 51 ILE B CA 1
ATOM 1444 C C . ILE B 1 57 ? 8.539 -14.517 23.970 1.00 13.23 51 ILE B C 1
ATOM 1445 O O . ILE B 1 57 ? 9.114 -15.568 23.875 1.00 14.94 51 ILE B O 1
ATOM 1450 N N . ILE B 1 58 ? 8.632 -13.538 23.056 1.00 13.56 52 ILE B N 1
ATOM 1451 C CA . ILE B 1 58 ? 9.410 -13.708 21.817 1.00 15.09 52 ILE B CA 1
ATOM 1452 C C . ILE B 1 58 ? 10.519 -12.672 21.770 1.00 12.78 52 ILE B C 1
ATOM 1453 O O . ILE B 1 58 ? 10.318 -11.464 21.966 1.00 14.34 52 ILE B O 1
ATOM 1458 N N . SER B 1 59 ? 11.753 -13.127 21.517 1.00 13.32 53 SER B N 1
ATOM 1459 C CA . SER B 1 59 ? 12.900 -12.288 21.359 1.00 13.75 53 SER B CA 1
ATOM 1460 C C . SER B 1 59 ? 12.713 -11.331 20.174 1.00 13.38 53 SER B C 1
ATOM 1461 O O . SER B 1 59 ? 12.414 -11.786 19.060 1.00 16.17 53 SER B O 1
ATOM 1464 N N . VAL B 1 60 ? 12.909 -10.048 20.424 1.00 14.08 54 VAL B N 1
ATOM 1465 C CA . VAL B 1 60 ? 12.819 -9.041 19.362 1.00 16.00 54 VAL B CA 1
ATOM 1466 C C . VAL B 1 60 ? 13.885 -9.352 18.296 1.00 17.85 54 VAL B C 1
ATOM 1467 O O . VAL B 1 60 ? 13.600 -9.219 17.084 1.00 17.70 54 VAL B O 1
ATOM 1471 N N . PHE B 1 61 ? 15.104 -9.702 18.706 1.00 15.95 55 PHE B N 1
ATOM 1472 C CA . PHE B 1 61 ? 16.210 -9.890 17.759 1.00 16.59 55 PHE B CA 1
ATOM 1473 C C . PHE B 1 61 ? 16.032 -11.123 16.900 1.00 17.07 55 PHE B C 1
ATOM 1474 O O . PHE B 1 61 ? 16.280 -11.084 15.692 1.00 18.30 55 PHE B O 1
ATOM 1482 N N . SER B 1 62 ? 15.709 -12.261 17.507 1.00 13.87 56 SER B N 1
ATOM 1483 C CA . SER B 1 62 ? 15.686 -13.566 16.835 1.00 13.89 56 SER B CA 1
ATOM 1484 C C . SER B 1 62 ? 14.295 -13.988 16.341 1.00 14.30 56 SER B C 1
ATOM 1485 O O . SER B 1 62 ? 14.194 -14.945 15.524 1.00 15.76 56 SER B O 1
ATOM 1488 N N . ARG B 1 63 ? 13.230 -13.426 16.907 1.00 14.05 57 ARG B N 1
ATOM 1489 C CA . ARG B 1 63 ? 11.870 -13.821 16.732 1.00 14.63 57 ARG B CA 1
ATOM 1490 C C . ARG B 1 63 ? 11.595 -15.247 17.190 1.00 13.93 57 ARG B C 1
ATOM 1491 O O . ARG B 1 63 ? 10.553 -15.780 16.866 1.00 15.77 57 ARG B O 1
ATOM 1499 N N . LYS B 1 64 ? 12.437 -15.812 18.073 1.00 13.38 58 LYS B N 1
ATOM 1500 C CA . LYS B 1 64 ? 12.222 -17.130 18.664 1.00 14.05 58 LYS B CA 1
ATOM 1501 C C . LYS B 1 64 ? 11.664 -16.968 20.087 1.00 12.82 58 LYS B C 1
ATOM 1502 O O . LYS B 1 64 ? 11.795 -15.904 20.701 1.00 13.50 58 LYS B O 1
ATOM 1508 N N . ALA B 1 65 ? 10.928 -17.957 20.525 1.00 13.10 59 ALA B N 1
ATOM 1509 C CA . ALA B 1 65 ? 10.174 -17.915 21.790 1.00 13.38 59 ALA B CA 1
ATOM 1510 C C . ALA B 1 65 ? 11.021 -18.410 22.956 1.00 13.11 59 ALA B C 1
ATOM 1511 O O . ALA B 1 65 ? 11.752 -19.375 22.847 1.00 12.23 59 ALA B O 1
ATOM 1513 N N . LEU B 1 66 ? 10.826 -17.772 24.114 1.00 12.55 60 LEU B N 1
ATOM 1514 C CA . LEU B 1 66 ? 11.382 -18.301 25.325 1.00 13.29 60 LEU B CA 1
ATOM 1515 C C . LEU B 1 66 ? 10.701 -19.637 25.625 1.00 12.30 60 LEU B C 1
ATOM 1516 O O . LEU B 1 66 ? 9.450 -19.720 25.633 1.00 13.19 60 LEU B O 1
ATOM 1521 N N . THR B 1 67 ? 11.519 -20.686 25.805 1.00 12.19 61 THR B N 1
ATOM 1522 C CA . THR B 1 67 ? 11.075 -22.058 25.823 1.00 12.08 61 THR B CA 1
ATOM 1523 C C . THR B 1 67 ? 11.745 -22.809 26.964 1.00 12.02 61 THR B C 1
ATOM 1524 O O . THR B 1 67 ? 12.995 -22.732 27.104 1.00 13.51 61 THR B O 1
ATOM 1528 N N . VAL B 1 68 ? 10.983 -23.550 27.751 1.00 11.60 62 VAL B N 1
ATOM 1529 C CA . VAL B 1 68 ? 11.606 -24.520 28.622 1.00 13.31 62 VAL B CA 1
ATOM 1530 C C . VAL B 1 68 ? 11.873 -25.799 27.848 1.00 13.94 62 VAL B C 1
ATOM 1531 O O . VAL B 1 68 ? 11.007 -26.258 27.129 1.00 14.55 62 VAL B O 1
ATOM 1535 N N . LYS B 1 69 ? 13.093 -26.311 27.974 1.00 14.18 63 LYS B N 1
ATOM 1536 C CA . LYS B 1 69 ? 13.392 -27.589 27.342 1.00 14.69 63 LYS B CA 1
ATOM 1537 C C . LYS B 1 69 ? 12.499 -28.681 27.953 1.00 14.90 63 LYS B C 1
ATOM 1538 O O . LYS B 1 69 ? 11.948 -28.536 28.991 1.00 16.48 63 LYS B O 1
ATOM 1544 N N . GLU B 1 70 ? 12.431 -29.817 27.235 1.00 16.96 64 GLU B N 1
ATOM 1545 C CA . GLU B 1 70 ? 11.688 -30.959 27.704 1.00 16.87 64 GLU B CA 1
ATOM 1546 C C . GLU B 1 70 ? 12.144 -31.436 29.100 1.00 17.63 64 GLU B C 1
ATOM 1547 O O . GLU B 1 70 ? 11.313 -31.974 29.829 1.00 18.23 64 GLU B O 1
ATOM 1553 N N . ASN B 1 71 ? 13.403 -31.145 29.479 1.00 17.28 65 ASN B N 1
ATOM 1554 C CA . ASN B 1 71 ? 13.912 -31.482 30.825 1.00 18.40 65 ASN B CA 1
ATOM 1555 C C . ASN B 1 71 ? 13.239 -30.680 31.936 1.00 16.94 65 ASN B C 1
ATOM 1556 O O . ASN B 1 71 ? 13.417 -30.978 33.097 1.00 18.20 65 ASN B O 1
ATOM 1561 N N . MET B 1 72 ? 12.491 -29.611 31.596 1.00 16.33 66 MET B N 1
ATOM 1562 C CA . MET B 1 72 ? 11.673 -28.828 32.503 1.00 16.38 66 MET B CA 1
ATOM 1563 C C . MET B 1 72 ? 12.521 -28.009 33.477 1.00 14.86 66 MET B C 1
ATOM 1564 O O . MET B 1 72 ? 12.017 -27.542 34.509 1.00 18.16 66 MET B O 1
ATOM 1569 N N . HIS B 1 73 ? 13.773 -27.766 33.099 1.00 14.50 67 HIS B N 1
ATOM 1570 C CA . HIS B 1 73 ? 14.685 -26.909 33.843 1.00 15.80 67 HIS B CA 1
ATOM 1571 C C . HIS B 1 73 ? 15.324 -25.843 32.956 1.00 14.82 67 HIS B C 1
ATOM 1572 O O . HIS B 1 73 ? 15.349 -24.695 33.384 1.00 15.01 67 HIS B O 1
ATOM 1579 N N . ASP B 1 74 ? 15.954 -26.218 31.858 1.00 15.13 68 ASP B N 1
ATOM 1580 C CA . ASP B 1 74 ? 16.754 -25.267 31.108 1.00 14.77 68 ASP B CA 1
ATOM 1581 C C . ASP B 1 74 ? 15.836 -24.346 30.267 1.00 13.13 68 ASP B C 1
ATOM 1582 O O . ASP B 1 74 ? 14.857 -24.804 29.703 1.00 16.25 68 ASP B O 1
ATOM 1587 N N 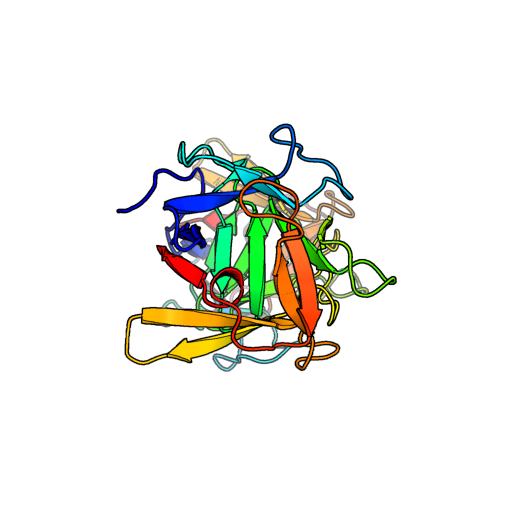. ILE B 1 75 ? 16.176 -23.055 30.204 1.00 13.13 69 ILE B N 1
ATOM 1588 C CA . ILE B 1 75 ? 15.443 -22.090 29.383 1.00 12.59 69 ILE B CA 1
ATOM 1589 C C . ILE B 1 75 ? 16.323 -21.629 28.222 1.00 12.20 69 ILE B C 1
ATOM 1590 O O . ILE B 1 75 ? 17.445 -21.175 28.440 1.00 12.80 69 ILE B O 1
ATOM 1595 N N . VAL B 1 76 ? 15.778 -21.765 27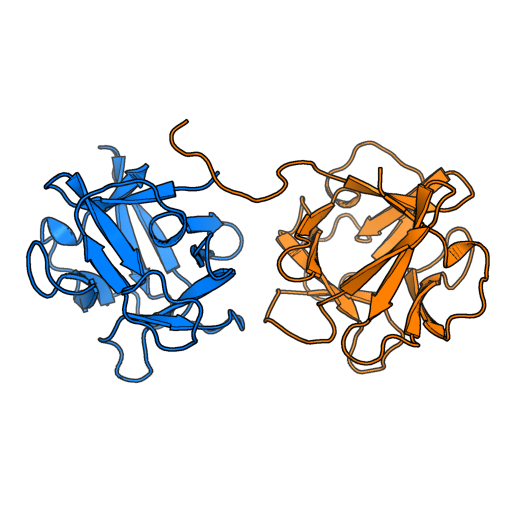.005 1.00 11.91 70 VAL B N 1
ATOM 1596 C CA . VAL B 1 76 ? 16.440 -21.363 25.774 1.00 12.46 70 VAL B CA 1
ATOM 1597 C C . VAL B 1 76 ? 15.437 -20.555 24.935 1.00 12.11 70 VAL B C 1
ATOM 1598 O O . VAL B 1 76 ? 14.253 -20.441 25.283 1.00 14.21 70 VAL B O 1
ATOM 1602 N N . GLN B 1 77 ? 15.877 -20.043 23.798 1.00 12.28 71 GLN B N 1
ATOM 1603 C CA . GLN B 1 77 ? 14.971 -19.640 22.748 1.00 12.18 71 GLN B CA 1
ATOM 1604 C C . GLN B 1 77 ? 14.843 -20.780 21.732 1.00 12.61 71 GLN B C 1
ATOM 1605 O O . GLN B 1 77 ? 15.809 -21.509 21.447 1.00 13.23 71 GLN B O 1
ATOM 1611 N N . SER B 1 78 ? 13.645 -20.857 21.145 1.00 12.21 72 SER B N 1
ATOM 1612 C CA . SER B 1 78 ? 13.400 -21.854 20.064 1.00 13.04 72 SER B CA 1
ATOM 1613 C C . SER B 1 78 ? 12.195 -21.393 19.252 1.00 13.56 72 SER B C 1
ATOM 1614 O O . SER B 1 78 ? 11.316 -20.708 19.749 1.00 12.54 72 SER B O 1
ATOM 1617 N N . ASP B 1 79 ? 12.157 -21.814 17.966 1.00 12.56 73 ASP B N 1
ATOM 1618 C CA . ASP B 1 79 ? 11.020 -21.514 17.129 1.00 14.60 73 ASP B CA 1
ATOM 1619 C C . ASP B 1 79 ? 9.715 -21.776 17.904 1.00 13.41 73 ASP B C 1
ATOM 1620 O O . ASP B 1 79 ? 9.519 -22.852 18.436 1.00 12.57 73 ASP B O 1
ATOM 1625 N N . TYR B 1 80 ? 8.786 -20.832 17.823 1.00 14.37 74 TYR B N 1
ATOM 1626 C CA . TYR B 1 80 ? 7.474 -20.987 18.451 1.00 14.09 74 TYR B CA 1
ATOM 1627 C C . TYR B 1 80 ? 6.703 -22.087 17.739 1.00 15.65 74 TYR B C 1
ATOM 1628 O O . TYR B 1 80 ? 6.628 -22.090 16.495 1.00 15.88 74 TYR B O 1
ATOM 1637 N N . CYS B 1 81 ? 6.132 -23.023 18.469 1.00 13.42 75 CYS B N 1
ATOM 1638 C CA A CYS B 1 81 ? 5.308 -24.042 17.799 0.30 14.80 75 CYS B CA 1
ATOM 1639 C CA B CYS B 1 81 ? 5.439 -24.171 17.942 0.70 14.76 75 CYS B CA 1
ATOM 1640 C C . CYS B 1 81 ? 4.128 -24.436 18.685 1.00 14.30 75 CYS B C 1
ATOM 1641 O O . CYS B 1 81 ? 3.701 -25.558 18.723 1.00 15.80 75 CYS B O 1
ATOM 1646 N N . SER B 1 82 ? 3.616 -23.425 19.393 1.00 13.71 76 SER B N 1
ATOM 1647 C CA . SER B 1 82 ? 2.374 -23.541 20.178 1.00 15.52 76 SER B CA 1
ATOM 1648 C C . SER B 1 82 ? 2.507 -24.583 21.298 1.00 16.19 76 SER B C 1
ATOM 1649 O O . SER B 1 82 ? 1.528 -25.205 21.721 1.00 17.86 76 SER B O 1
ATOM 1652 N N . LEU B 1 83 ? 3.719 -24.746 21.839 1.00 15.12 77 LEU B N 1
ATOM 1653 C CA . LEU B 1 83 ? 3.922 -25.733 22.907 1.00 14.67 77 LEU B CA 1
ATOM 1654 C C . LEU B 1 83 ? 3.556 -25.111 24.261 1.00 13.70 77 LEU B C 1
ATOM 1655 O O . LEU B 1 83 ? 3.766 -23.917 24.505 1.00 14.55 77 LEU B O 1
ATOM 1660 N N . SER B 1 84 ? 3.121 -25.966 25.172 1.00 13.90 78 SER B N 1
ATOM 1661 C CA A SER B 1 84 ? 2.820 -25.601 26.551 0.50 14.80 78 SER B CA 1
ATOM 1662 C CA B SER B 1 84 ? 2.810 -25.502 26.514 0.50 13.76 78 SER B CA 1
ATOM 1663 C C . SER B 1 84 ? 4.083 -25.104 27.265 1.00 14.86 78 SER B C 1
ATOM 1664 O O . SER B 1 84 ? 3.988 -24.396 28.238 1.00 16.20 78 SER B O 1
ATOM 1669 N N . ARG B 1 85 ? 5.262 -25.545 26.825 1.00 13.29 79 ARG B N 1
ATOM 1670 C CA . ARG B 1 85 ? 6.578 -25.123 27.308 1.00 13.66 79 ARG B CA 1
ATOM 1671 C C . ARG B 1 85 ? 7.044 -23.774 26.722 1.00 12.91 79 ARG B C 1
ATOM 1672 O O . ARG B 1 85 ? 8.180 -23.368 26.986 1.00 12.20 79 ARG B O 1
ATOM 1680 N N . GLN B 1 86 ? 6.179 -23.129 25.906 1.00 12.07 80 GLN B N 1
ATOM 1681 C CA . GLN B 1 86 ? 6.412 -21.848 25.332 1.00 12.05 80 GLN B CA 1
ATOM 1682 C C . GLN B 1 86 ? 5.285 -20.864 25.662 1.00 10.69 80 GLN B C 1
ATOM 1683 O O . GLN B 1 86 ? 5.222 -19.749 25.076 1.00 12.32 80 GLN B O 1
ATOM 1689 N N . GLN B 1 87 ? 4.436 -21.250 26.618 1.00 11.20 81 GLN B N 1
ATOM 1690 C CA . GLN B 1 87 ? 3.294 -20.445 26.992 1.00 12.01 81 GLN B CA 1
ATOM 1691 C C . GLN B 1 87 ? 3.391 -20.212 28.492 1.00 12.13 81 GLN B C 1
ATOM 1692 O O . GLN B 1 87 ? 3.691 -21.133 29.255 1.00 12.56 81 GLN B O 1
ATOM 1698 N N . TRP B 1 88 ? 3.077 -18.987 28.902 1.00 11.88 82 TRP B N 1
ATOM 1699 C CA . TRP B 1 88 ? 3.375 -18.503 30.249 1.00 11.69 82 TRP B CA 1
ATOM 1700 C C . TRP B 1 88 ? 2.161 -17.819 30.864 1.00 12.59 82 TRP B C 1
ATOM 1701 O O . TRP B 1 88 ? 1.424 -17.132 30.173 1.00 13.00 82 TRP B O 1
ATOM 1712 N N . ILE B 1 89 ? 1.952 -18.005 32.167 1.00 12.56 83 ILE B N 1
ATOM 1713 C CA . ILE B 1 89 ? 0.965 -17.305 32.974 1.00 12.75 83 ILE B CA 1
ATOM 1714 C C . ILE B 1 89 ? 1.699 -16.206 33.733 1.00 13.67 83 ILE B C 1
ATOM 1715 O O . ILE B 1 89 ? 2.726 -16.473 34.377 1.00 13.00 83 ILE B O 1
ATOM 1720 N N . PHE B 1 90 ? 1.260 -14.975 33.550 1.00 11.54 84 PHE B N 1
ATOM 1721 C CA . PHE B 1 90 ? 1.804 -13.801 34.198 1.00 12.12 84 PHE B CA 1
ATOM 1722 C C . PHE B 1 90 ? 0.943 -13.435 35.400 1.00 12.11 84 PHE B C 1
ATOM 1723 O O . PHE B 1 90 ? -0.154 -12.884 35.254 1.00 13.42 84 PHE B O 1
ATOM 1731 N N . GLU B 1 91 ? 1.424 -13.837 36.576 1.00 12.32 85 GLU B N 1
ATOM 1732 C CA . GLU B 1 91 ? 0.727 -13.591 37.845 1.00 12.14 85 GLU B CA 1
ATOM 1733 C C . GLU B 1 91 ? 1.214 -12.261 38.399 1.00 13.62 85 GLU B C 1
ATOM 1734 O O . GLU B 1 91 ? 2.396 -12.162 38.840 1.00 13.93 85 GLU B O 1
ATOM 1740 N N . ASP B 1 92 ? 0.384 -11.223 38.273 1.00 13.76 86 ASP B N 1
ATOM 1741 C CA . ASP B 1 92 ? 0.796 -9.894 38.588 1.00 15.75 86 ASP B CA 1
ATOM 1742 C C . ASP B 1 92 ? 0.515 -9.560 40.047 1.00 17.38 86 ASP B C 1
ATOM 1743 O O . ASP B 1 92 ? -0.630 -9.626 40.502 1.00 16.87 86 ASP B O 1
ATOM 1748 N N . ASN B 1 93 ? 1.543 -9.179 40.789 1.00 17.66 87 ASN B N 1
ATOM 1749 C CA . ASN B 1 93 ? 1.483 -8.877 42.204 1.00 20.32 87 ASN B CA 1
ATOM 1750 C C . ASN B 1 93 ? 1.236 -7.386 42.382 1.00 18.72 87 ASN B C 1
ATOM 1751 O O . ASN B 1 93 ? 1.532 -6.550 41.546 1.00 23.16 87 ASN B O 1
ATOM 1756 N N . PRO B 1 94 ? 0.631 -7.034 43.550 1.00 27.88 88 PRO B N 1
ATOM 1757 C CA . PRO B 1 94 ? 0.339 -5.647 43.908 1.00 32.14 88 PRO B CA 1
ATOM 1758 C C . PRO B 1 94 ? 1.556 -4.710 43.923 1.00 32.79 88 PRO B C 1
ATOM 1759 O O . PRO B 1 94 ? 1.408 -3.527 43.581 1.00 34.50 88 PRO B O 1
ATOM 1763 N N . ASP B 1 95 ? 2.753 -5.257 44.212 1.00 29.74 89 ASP B N 1
ATOM 1764 C CA . ASP B 1 95 ? 4.013 -4.469 44.282 1.00 28.28 89 ASP B CA 1
ATOM 1765 C C . ASP B 1 95 ? 4.636 -4.205 42.903 1.00 27.69 89 ASP B C 1
ATOM 1766 O O . ASP B 1 95 ? 5.719 -3.589 42.818 1.00 27.67 89 ASP B O 1
ATOM 1771 N N . GLY B 1 96 ? 4.008 -4.707 41.824 1.00 25.07 90 GLY B N 1
ATOM 1772 C CA . GLY B 1 96 ? 4.453 -4.488 40.459 1.00 22.92 90 GLY B CA 1
ATOM 1773 C C . GLY B 1 96 ? 5.392 -5.581 39.935 1.00 19.16 90 GLY B C 1
ATOM 1774 O O . GLY B 1 96 ? 5.883 -5.487 38.842 1.00 23.26 90 GLY B O 1
ATOM 1775 N N . THR B 1 97 ? 5.657 -6.579 40.756 1.00 16.79 91 THR B N 1
ATOM 1776 C CA . THR B 1 97 ? 6.376 -7.756 40.294 1.00 16.96 91 THR B CA 1
ATOM 1777 C C . THR B 1 97 ? 5.409 -8.755 39.664 1.00 16.86 91 THR B C 1
ATOM 1778 O O . THR B 1 97 ? 4.179 -8.682 39.829 1.00 16.86 91 THR B O 1
ATOM 1782 N N . THR B 1 98 ? 5.975 -9.707 38.938 1.00 14.46 92 THR B N 1
ATOM 1783 C CA . THR B 1 98 ? 5.252 -10.733 38.220 1.00 14.04 92 THR B CA 1
ATOM 1784 C C . THR B 1 98 ? 5.923 -12.083 38.416 1.00 14.09 92 THR B C 1
ATOM 1785 O O . THR B 1 98 ? 7.128 -12.227 38.263 1.00 13.60 92 THR B O 1
ATOM 1789 N N . ILE B 1 99 ? 5.155 -13.100 38.752 1.00 12.00 93 ILE B N 1
ATOM 1790 C CA . ILE B 1 99 ? 5.561 -14.510 38.760 1.00 12.94 93 ILE B CA 1
ATOM 1791 C C . ILE B 1 99 ? 5.228 -15.027 37.369 1.00 13.12 93 ILE B C 1
ATOM 1792 O O . ILE B 1 99 ? 4.086 -14.873 36.941 1.00 13.29 93 ILE B O 1
ATOM 1797 N N . ILE B 1 100 ? 6.187 -15.674 36.699 1.00 11.24 94 ILE B N 1
ATOM 1798 C CA . ILE B 1 100 ? 6.037 -16.093 35.307 1.00 11.05 94 ILE B CA 1
ATOM 1799 C C . ILE B 1 100 ? 6.036 -17.605 35.291 1.00 10.48 94 ILE B C 1
ATOM 1800 O O . ILE B 1 100 ? 7.068 -18.242 35.472 1.00 12.46 94 ILE B O 1
ATOM 1805 N N . ARG B 1 101 ? 4.828 -18.165 35.190 1.00 10.87 95 ARG B N 1
ATOM 1806 C CA . ARG B 1 101 ? 4.596 -19.567 35.453 1.00 11.30 95 ARG B CA 1
ATOM 1807 C C . ARG B 1 101 ? 4.499 -20.350 34.152 1.00 11.73 95 ARG B C 1
ATOM 1808 O O . ARG B 1 101 ? 3.811 -19.934 33.211 1.00 11.84 95 ARG B O 1
ATOM 1816 N N . CYS B 1 102 ? 5.073 -21.559 34.123 1.00 11.92 96 CYS B N 1
ATOM 1817 C CA . CYS B 1 102 ? 4.993 -22.427 32.939 1.00 12.36 96 CYS B CA 1
ATOM 1818 C C . CYS B 1 102 ? 3.588 -23.011 32.799 1.00 13.05 96 CYS B C 1
ATOM 1819 O O . CYS B 1 102 ? 3.079 -23.622 33.720 1.00 13.44 96 CYS B O 1
ATOM 1822 N N . TYR B 1 103 ? 2.958 -22.786 31.634 1.00 12.18 97 TYR B N 1
ATOM 1823 C CA . TYR B 1 103 ? 1.575 -23.258 31.463 1.00 13.19 97 TYR B CA 1
ATOM 1824 C C . TYR B 1 103 ? 1.495 -24.775 31.647 1.00 14.37 97 TYR B C 1
ATOM 1825 O O . TYR B 1 103 ? 0.508 -25.270 32.220 1.00 14.81 97 TYR B O 1
ATOM 1834 N N . GLU B 1 104 ? 2.486 -25.518 31.179 1.00 14.76 98 GLU B N 1
ATOM 1835 C CA . GLU B 1 104 ? 2.466 -26.969 31.309 1.00 15.91 98 GLU B CA 1
ATOM 1836 C C . GLU B 1 104 ? 2.401 -27.455 32.757 1.00 17.54 98 GLU B C 1
ATOM 1837 O O . GLU B 1 104 ? 1.693 -28.385 33.060 1.00 19.11 98 GLU B O 1
ATOM 1843 N N . ASN B 1 105 ? 3.108 -26.771 33.654 1.00 14.12 99 ASN B N 1
ATOM 1844 C CA . ASN B 1 105 ? 3.086 -27.056 35.060 1.00 14.64 99 ASN B CA 1
ATOM 1845 C C . ASN B 1 105 ? 3.349 -25.748 35.789 1.00 13.70 99 ASN B C 1
ATOM 1846 O O . ASN B 1 105 ? 4.494 -25.339 36.006 1.00 13.92 99 ASN B O 1
ATOM 1851 N N . PRO B 1 106 ? 2.289 -25.038 36.204 1.00 13.06 100 PRO B N 1
ATOM 1852 C CA . PRO B 1 106 ? 2.447 -23.691 36.704 1.00 13.63 100 PRO B CA 1
ATOM 1853 C C . PRO B 1 106 ? 3.065 -23.605 38.095 1.00 13.07 100 PRO B C 1
ATOM 1854 O O . PRO B 1 106 ? 3.380 -22.474 38.484 1.00 14.37 100 PRO B O 1
ATOM 1858 N N . GLU B 1 107 ? 3.287 -24.724 38.772 1.00 13.65 101 GLU B N 1
ATOM 1859 C CA . GLU B 1 107 ? 4.066 -24.736 39.982 1.00 15.35 101 GLU B CA 1
ATOM 1860 C C . GLU B 1 107 ? 5.529 -24.435 39.669 1.00 15.01 101 GLU B C 1
ATOM 1861 O O . GLU B 1 107 ? 6.269 -24.035 40.549 1.00 16.53 101 GLU B O 1
ATOM 1867 N N . LEU B 1 108 ? 5.937 -24.615 38.417 1.00 13.68 102 LEU B N 1
ATOM 1868 C CA . LEU B 1 108 ? 7.334 -24.381 37.936 1.00 13.85 102 LEU B CA 1
ATOM 1869 C C . LEU B 1 108 ? 7.378 -23.021 37.254 1.00 14.07 102 LEU B C 1
ATOM 1870 O O . LEU B 1 108 ? 6.549 -22.735 36.356 1.00 13.22 102 LEU B O 1
ATOM 1875 N N . VAL B 1 109 ? 8.284 -22.154 37.711 1.00 11.67 103 VAL B N 1
ATOM 1876 C CA . VAL B 1 109 ? 8.253 -20.741 37.364 1.00 12.06 103 VAL B CA 1
ATOM 1877 C C . VAL B 1 109 ? 9.639 -20.296 36.905 1.00 11.91 103 VAL B C 1
ATOM 1878 O O . VAL B 1 109 ? 10.661 -20.866 37.249 1.00 11.87 103 VAL B O 1
ATOM 1882 N N . LEU B 1 110 ? 9.644 -19.203 36.134 1.00 11.93 104 LEU B N 1
ATOM 1883 C CA . LEU B 1 110 ? 10.915 -18.613 35.655 1.00 12.28 104 LEU B CA 1
ATOM 1884 C C . LEU B 1 110 ? 11.723 -18.139 36.861 1.00 11.93 104 LEU B C 1
ATOM 1885 O O . LEU B 1 110 ? 11.246 -17.413 37.732 1.00 12.01 104 LEU B O 1
ATOM 1890 N N . SER B 1 111 ? 12.980 -18.555 36.873 1.00 11.25 105 SER B N 1
ATOM 1891 C CA . SER B 1 111 ? 13.897 -18.468 38.007 1.00 11.94 105 SER B CA 1
ATOM 1892 C C . SER B 1 111 ? 15.312 -18.283 37.447 1.00 12.18 105 SER B C 1
ATOM 1893 O O . SER B 1 111 ? 15.477 -18.165 36.221 1.00 12.14 105 SER B O 1
ATOM 1896 N N . VAL B 1 112 ? 16.295 -18.276 38.330 1.00 13.00 106 VAL B N 1
ATOM 1897 C CA . VAL B 1 112 ? 17.713 -18.198 37.895 1.00 13.32 106 VAL B CA 1
ATOM 1898 C C . VAL B 1 112 ? 18.488 -19.290 38.593 1.00 13.03 106 VAL B C 1
ATOM 1899 O O . VAL B 1 112 ? 18.190 -19.695 39.719 1.00 15.08 106 VAL B O 1
ATOM 1903 N N . THR B 1 113 ? 19.617 -19.647 37.961 1.00 12.82 107 THR B N 1
ATOM 1904 C CA . THR B 1 113 ? 20.560 -20.570 38.591 1.00 14.21 107 THR B CA 1
ATOM 1905 C C . THR B 1 113 ? 21.559 -19.814 39.455 1.00 14.22 107 THR B C 1
ATOM 1906 O O . THR B 1 113 ? 22.276 -20.463 40.249 1.00 17.92 107 THR B O 1
ATOM 1910 N N . GLY B 1 114 ? 21.604 -18.505 39.330 1.00 12.58 108 GLY B N 1
ATOM 1911 C CA . GLY B 1 114 ? 22.419 -17.604 40.125 1.00 14.36 108 GLY B CA 1
ATOM 1912 C C . GLY B 1 114 ? 22.146 -16.198 39.684 1.00 13.34 108 GLY B C 1
ATOM 1913 O O . GLY B 1 114 ? 21.576 -15.957 38.594 1.00 14.16 108 GLY B O 1
ATOM 1914 N N . ASN B 1 115 ? 22.532 -15.222 40.503 1.00 14.03 109 ASN B N 1
ATOM 1915 C CA . ASN B 1 115 ? 22.201 -13.875 40.337 1.00 14.63 109 ASN B CA 1
ATOM 1916 C C . ASN B 1 115 ? 22.529 -13.319 38.951 1.00 14.84 109 ASN B C 1
ATOM 1917 O O . ASN B 1 115 ? 21.756 -12.572 38.341 1.00 14.94 109 ASN B O 1
ATOM 1922 N N . ILE B 1 116 ? 23.704 -13.694 38.426 1.00 13.08 110 ILE B N 1
ATOM 1923 C CA . ILE B 1 116 ? 24.150 -13.251 37.109 1.00 13.49 110 ILE B CA 1
ATOM 1924 C C . ILE B 1 116 ? 24.543 -14.494 36.312 1.00 12.86 110 ILE B C 1
ATOM 1925 O O . ILE B 1 116 ? 25.503 -14.500 35.574 1.00 12.75 110 ILE B O 1
ATOM 1930 N N . ASP B 1 117 ? 23.716 -15.547 36.423 1.00 12.95 111 ASP B N 1
ATOM 1931 C CA . ASP B 1 117 ? 23.934 -16.849 35.764 1.00 12.45 111 ASP B CA 1
ATOM 1932 C C . ASP B 1 117 ? 22.787 -17.140 34.814 1.00 14.32 111 ASP B C 1
ATOM 1933 O O . ASP B 1 117 ? 22.447 -16.287 34.092 1.00 16.18 111 ASP B O 1
ATOM 1938 N N . LYS B 1 118 ? 22.295 -18.364 34.730 1.00 12.98 112 LYS B N 1
ATOM 1939 C CA . LYS B 1 118 ? 21.383 -18.708 33.645 1.00 12.68 112 LYS B CA 1
ATOM 1940 C C . LYS B 1 118 ? 19.948 -18.526 34.140 1.00 12.80 112 LYS B C 1
ATOM 1941 O O . LYS B 1 118 ? 19.653 -18.646 35.325 1.00 12.90 112 LYS B O 1
ATOM 1947 N N . VAL B 1 119 ? 19.035 -18.352 33.196 1.00 12.55 113 VAL B N 1
ATOM 1948 C CA . VAL B 1 119 ? 17.584 -18.452 33.519 1.00 11.80 113 VAL B CA 1
ATOM 1949 C C . VAL B 1 119 ? 17.191 -19.915 33.474 1.00 12.59 113 VAL B C 1
ATOM 1950 O O . VAL B 1 119 ? 17.657 -20.668 32.623 1.00 14.34 113 VAL B O 1
ATOM 1954 N N . CYS B 1 120 ? 16.282 -20.302 34.394 1.00 11.79 114 CYS B N 1
ATOM 1955 C CA . CYS B 1 120 ? 15.841 -21.708 34.479 1.00 11.69 114 CYS B CA 1
ATOM 1956 C C . CYS B 1 120 ? 14.388 -21.718 34.952 1.00 13.16 114 CYS B C 1
ATOM 1957 O O . CYS B 1 120 ? 13.809 -20.666 35.205 1.00 13.14 114 CYS B O 1
ATOM 1960 N N . LEU B 1 121 ? 13.845 -22.926 35.007 1.00 13.35 115 LEU B N 1
ATOM 1961 C CA . LEU B 1 121 ? 12.547 -23.169 35.565 1.00 14.37 115 LEU B CA 1
ATOM 1962 C C . LEU B 1 121 ? 12.755 -23.926 36.880 1.00 16.08 115 LEU B C 1
ATOM 1963 O O . LEU B 1 121 ? 13.465 -24.935 36.898 1.00 18.88 115 LEU B O 1
ATOM 1968 N N . SER B 1 122 ? 12.098 -23.486 37.944 1.00 14.48 116 SER B N 1
ATOM 1969 C CA . SER B 1 122 ? 12.246 -24.061 39.286 1.00 16.30 116 SER B CA 1
ATOM 1970 C C . SER B 1 122 ? 10.896 -24.016 39.985 1.00 15.48 116 SER B C 1
ATOM 1971 O O . SER B 1 122 ? 10.114 -23.089 39.763 1.00 14.44 116 SER B O 1
ATOM 1974 N N . PRO B 1 123 ? 10.616 -24.907 40.953 1.00 16.76 117 PRO B N 1
ATOM 1975 C CA . PRO B 1 123 ? 9.408 -24.788 41.755 1.00 16.32 117 PRO B CA 1
ATOM 1976 C C . PRO B 1 123 ? 9.308 -23.423 42.448 1.00 15.21 117 PRO B C 1
ATOM 1977 O O . PRO B 1 123 ? 10.307 -22.933 42.989 1.00 16.25 117 PRO B O 1
ATOM 1981 N N . PHE B 1 124 ? 8.108 -22.843 42.470 1.00 14.91 118 PHE B N 1
ATOM 1982 C CA . PHE B 1 124 ? 7.875 -21.570 43.087 1.00 15.21 118 PHE B CA 1
ATOM 1983 C C . PHE B 1 124 ? 8.053 -21.657 44.615 1.00 18.74 118 PHE B C 1
ATOM 1984 O O . PHE B 1 124 ? 7.336 -22.467 45.251 1.00 19.57 118 PHE B O 1
ATOM 1992 N N . THR B 1 125 ? 8.959 -20.836 45.150 1.00 17.49 119 THR B N 1
ATOM 1993 C CA . THR B 1 125 ? 9.171 -20.797 46.599 1.00 20.56 119 THR B CA 1
ATOM 1994 C C . THR B 1 125 ? 9.249 -19.362 47.100 1.00 22.12 119 THR B C 1
ATOM 1995 O O . THR B 1 125 ? 9.713 -19.127 48.232 1.00 24.19 119 THR B O 1
ATOM 1999 N N . ARG B 1 126 ? 8.803 -18.399 46.294 1.00 19.53 120 ARG B N 1
ATOM 2000 C CA . ARG B 1 126 ? 8.848 -16.966 46.544 1.00 20.92 120 ARG B CA 1
ATOM 2001 C C . ARG B 1 126 ? 10.319 -16.527 46.736 1.00 19.38 120 ARG B C 1
ATOM 2002 O O . ARG B 1 126 ? 10.633 -15.567 47.436 1.00 22.46 120 ARG B O 1
ATOM 2010 N N . GLU B 1 127 ? 11.243 -17.193 46.072 1.00 18.05 121 GLU B N 1
ATOM 2011 C CA . GLU B 1 127 ? 12.681 -16.778 46.020 1.00 18.09 121 GLU B CA 1
ATOM 2012 C C . GLU B 1 127 ? 12.748 -15.471 45.219 1.00 18.55 121 GLU B C 1
ATOM 2013 O O . GLU B 1 127 ? 11.868 -15.202 44.361 1.00 16.59 121 GLU B O 1
ATOM 2019 N N . ALA B 1 128 ? 13.684 -14.579 45.555 1.00 15.96 122 ALA B N 1
ATOM 2020 C CA . ALA B 1 128 ? 13.620 -13.213 45.101 1.00 16.49 122 ALA B CA 1
ATOM 2021 C C . ALA B 1 128 ? 13.655 -13.106 43.566 1.00 15.07 122 ALA B C 1
ATOM 2022 O O . ALA B 1 128 ? 13.056 -12.183 43.008 1.00 15.63 122 ALA B O 1
ATOM 2024 N N . HIS B 1 129 ? 14.378 -14.009 42.927 1.00 15.08 123 HIS B N 1
ATOM 2025 C CA . HIS B 1 129 ? 14.521 -13.951 41.489 1.00 15.12 123 HIS B CA 1
ATOM 2026 C C . HIS B 1 129 ? 13.370 -14.640 40.786 1.00 17.23 123 HIS B C 1
ATOM 2027 O O . HIS B 1 129 ? 13.347 -14.630 39.543 1.00 18.92 123 HIS B O 1
ATOM 2034 N N . GLN B 1 130 ? 12.385 -15.145 41.517 1.00 13.95 124 GLN B N 1
ATOM 2035 C CA . GLN B 1 130 ? 11.149 -15.618 40.899 1.00 14.38 124 GLN B CA 1
ATOM 2036 C C . GLN B 1 130 ? 10.143 -14.487 40.782 1.00 13.39 124 GLN B C 1
ATOM 2037 O O . GLN B 1 130 ? 9.004 -14.732 40.280 1.00 14.09 124 GLN B O 1
ATOM 2043 N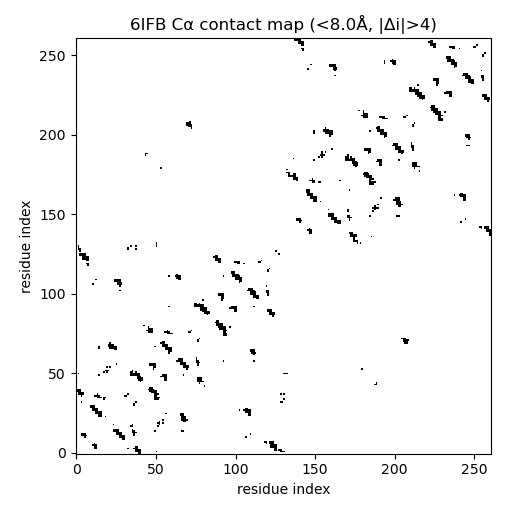 N . LEU B 1 131 ? 10.445 -13.279 41.278 1.00 14.60 125 LEU B N 1
ATOM 2044 C CA . LEU B 1 131 ? 9.571 -12.132 41.226 1.00 15.56 125 LEU B CA 1
ATOM 2045 C C . LEU B 1 131 ? 10.152 -11.109 40.252 1.00 16.38 125 LEU B C 1
ATOM 2046 O O . LEU B 1 131 ? 11.016 -10.295 40.621 1.00 19.93 125 LEU B O 1
ATOM 2051 N N . TRP B 1 132 ? 9.752 -11.212 39.001 1.00 13.41 126 TRP B N 1
ATOM 2052 C CA . TRP B 1 132 ? 10.266 -10.385 37.917 1.00 13.47 126 TRP B CA 1
ATOM 2053 C C . TRP B 1 132 ? 9.625 -8.992 37.792 1.00 13.81 126 TRP B C 1
ATOM 2054 O O . TRP B 1 132 ? 8.469 -8.812 38.183 1.00 15.26 126 TRP B O 1
ATOM 2065 N N . ARG B 1 133 ? 10.336 -8.033 37.242 1.00 14.56 127 ARG B N 1
ATOM 2066 C CA . ARG B 1 133 ? 9.771 -6.789 36.840 1.00 14.76 127 ARG B CA 1
ATOM 2067 C C . ARG B 1 133 ? 9.777 -6.739 35.317 1.00 16.06 127 ARG B C 1
ATOM 2068 O O . ARG B 1 133 ? 10.855 -6.723 34.698 1.00 17.32 127 ARG B O 1
ATOM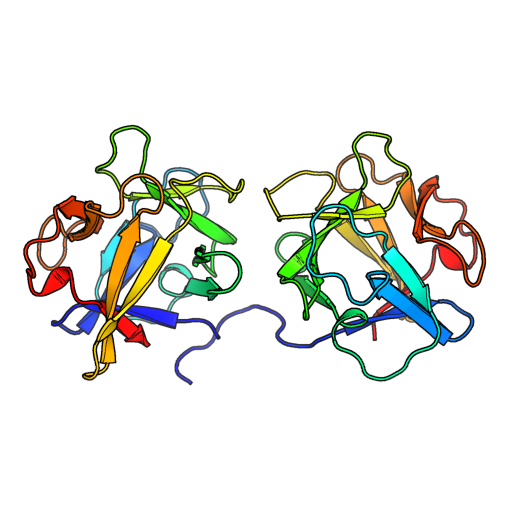 2076 N N . ILE B 1 134 ? 8.589 -6.692 34.715 1.00 14.30 128 ILE B N 1
ATOM 2077 C CA . ILE B 1 134 ? 8.464 -6.608 33.304 1.00 15.70 128 ILE B CA 1
ATOM 2078 C C . ILE B 1 134 ? 8.412 -5.114 32.951 1.00 16.86 128 ILE B C 1
ATOM 2079 O O . ILE B 1 134 ? 7.404 -4.436 33.188 1.00 17.74 128 ILE B O 1
ATOM 2084 N N . GLU B 1 135 ? 9.503 -4.581 32.425 1.00 15.29 129 GLU B N 1
ATOM 2085 C CA . GLU B 1 135 ? 9.607 -3.166 32.120 1.00 16.21 129 GLU B CA 1
ATOM 2086 C C . GLU B 1 135 ? 9.413 -2.933 30.626 1.00 20.65 129 GLU B C 1
ATOM 2087 O O . GLU B 1 135 ? 9.131 -1.673 30.453 1.00 20.97 129 GLU B O 1
#

InterPro domains:
  IPR000772 Ricin B, lectin domain [PF00652] (12-126)
  IPR000772 Ricin B, lectin domain [SM00458] (5-129)
  IPR035992 Ricin B-like lectins [SSF50370] (12-129)